Protein AF-A0A1F6CTP1-F1 (afdb_monomer)

Secondary structure (DSSP, 8-state):
--SSSSGGG-----EEEEE-----HHHHHHHHHHHTT-GGGGGTS-EEEEETTEEEEEEEESSSHHHHHHHHHHHHHHHSTTTEEEEEEEEEEEEPPTTTTTT---EEEEEEEEEEEEHHHHHHHHHHHHHTSSS--SS--HHHHHHHHHHHHHHT-S-S-SHHHHHHHHHTSTT-HHHHHHHHHHHH---TTSPPP-EEEEEEEEEE-TT-TTS-EEEEEEEEEETTT-PEEEEEEEEE-SSSS-EEEEEEEE-----

Nearest PDB structures (foldseek):
  4ec6-assembly2_E  TM=4.275E-01  e=3.881E+00  Enterococcus faecalis
  6xj6-assembly1_A  TM=3.024E-01  e=1.364E+00  Campylobacter jejuni subsp. jejuni 81-176
  3e99-assembly1_A  TM=2.693E-01  e=1.364E+00  Burkholderia mallei ATCC 23344
  5jpu-assembly1_B  TM=3.840E-01  e=6.177E+00  Rhodococcus erythropolis

Foldseek 3Di:
DPPVPPVVPPPDQQFFKFKDDFDDPVLVVVLVCVVVVVLVVLVVAWDFDDFPNHRAETEDELDPVVSVQVSVVSNCCVVDPPQKMKMFFFTWDAFDDCPPHVHDTHTYGHTHDIDIDGNVVLLVVLVVVQCVDVVHFAQQDSVLLSVLLVVLVVCQSDGRRDLSNVVSVLCSDSPCSVSSSVQSCQCFTAPPPHHTFHKHFPDWDKDADPPQVVFGKIKIKTWIAGPPPRDIWIWIWIWTSRDSDIDTPGHIGTDDDDD

Mean predicted aligned error: 8.25 Å

Structure (mmCIF, N/CA/C/O backbone):
data_AF-A0A1F6CTP1-F1
#
_entry.id   AF-A0A1F6CTP1-F1
#
loop_
_atom_site.group_PDB
_atom_site.id
_atom_site.type_symbol
_atom_site.label_atom_id
_atom_site.label_alt_id
_atom_site.label_comp_id
_atom_site.label_asym_id
_atom_site.label_entity_id
_atom_site.label_seq_id
_atom_site.pdbx_PDB_ins_code
_atom_site.Cartn_x
_atom_site.Cartn_y
_atom_site.Cartn_z
_atom_site.occupancy
_atom_site.B_iso_or_equiv
_atom_site.auth_seq_id
_atom_site.auth_comp_id
_atom_site.auth_asym_id
_atom_site.auth_atom_id
_atom_site.pdbx_PDB_model_num
ATOM 1 N N . MET A 1 1 ? -37.419 -29.787 6.868 1.00 42.03 1 MET A N 1
ATOM 2 C CA . MET A 1 1 ? -36.901 -29.100 5.668 1.00 42.03 1 MET A CA 1
ATOM 3 C C . MET A 1 1 ? -37.141 -27.611 5.845 1.00 42.03 1 MET A C 1
ATOM 5 O O . MET A 1 1 ? -38.099 -27.107 5.297 1.00 42.03 1 MET A O 1
ATOM 9 N N . GLU A 1 2 ? -36.349 -26.932 6.675 1.00 36.97 2 GLU A N 1
ATOM 10 C CA . GLU A 1 2 ? -36.419 -25.459 6.805 1.00 36.97 2 GLU A CA 1
ATOM 11 C C . GLU A 1 2 ? -35.222 -24.910 7.605 1.00 36.97 2 GLU A C 1
ATOM 13 O O . GLU A 1 2 ? -35.339 -24.004 8.412 1.00 36.97 2 GLU A O 1
ATOM 18 N N . VAL A 1 3 ? -34.042 -25.517 7.429 1.00 28.62 3 VAL A N 1
ATOM 19 C CA . VAL A 1 3 ? -32.784 -25.049 8.058 1.00 28.62 3 VAL A CA 1
ATOM 20 C C . VAL A 1 3 ? -31.629 -25.005 7.041 1.00 28.62 3 VAL A C 1
ATOM 22 O O . VAL A 1 3 ? -30.565 -24.462 7.306 1.00 28.62 3 VAL A O 1
ATOM 25 N N . ALA A 1 4 ? -31.844 -25.510 5.820 1.00 27.02 4 ALA A N 1
ATOM 26 C CA . ALA A 1 4 ? -30.821 -25.569 4.773 1.00 27.02 4 ALA A CA 1
ATOM 27 C C . ALA A 1 4 ? -30.846 -24.375 3.795 1.00 27.02 4 ALA A C 1
ATOM 29 O O . ALA A 1 4 ? -29.974 -24.287 2.939 1.00 27.02 4 ALA A O 1
ATOM 30 N N . GLN A 1 5 ? -31.811 -23.451 3.912 1.00 29.30 5 GLN A N 1
ATOM 31 C CA . GLN A 1 5 ? -31.948 -22.298 3.003 1.00 29.30 5 GLN A CA 1
ATOM 32 C C . GLN A 1 5 ? -31.532 -20.947 3.606 1.00 29.30 5 GLN A C 1
ATOM 34 O O . GLN A 1 5 ? -31.501 -19.952 2.888 1.00 29.30 5 GLN A O 1
ATOM 39 N N . GLU A 1 6 ? -31.124 -20.900 4.877 1.00 27.89 6 GLU A N 1
ATOM 40 C CA . GLU A 1 6 ? -30.710 -19.645 5.530 1.00 27.89 6 GLU A CA 1
ATOM 41 C C . GLU A 1 6 ? -29.189 -19.524 5.741 1.00 27.89 6 GLU A C 1
ATOM 43 O O . GLU A 1 6 ? -28.686 -18.481 6.146 1.00 27.89 6 GLU A O 1
ATOM 48 N N . ILE A 1 7 ? -28.423 -20.551 5.352 1.00 27.41 7 ILE A N 1
ATOM 49 C CA . ILE A 1 7 ? -26.945 -20.542 5.372 1.00 27.41 7 ILE A CA 1
ATOM 50 C C . ILE A 1 7 ? -26.358 -20.021 4.040 1.00 27.41 7 ILE A C 1
ATOM 52 O O . ILE A 1 7 ? -25.171 -19.732 3.940 1.00 27.41 7 ILE A O 1
ATOM 56 N N . GLN A 1 8 ? -27.200 -19.771 3.031 1.00 27.20 8 GLN A N 1
ATOM 57 C CA . GLN A 1 8 ? -26.798 -19.269 1.708 1.00 27.20 8 GLN A CA 1
ATOM 58 C C . GLN A 1 8 ? -26.789 -17.728 1.582 1.00 27.20 8 GLN A C 1
ATOM 60 O O . GLN A 1 8 ? -26.708 -17.198 0.476 1.00 27.20 8 GLN A O 1
ATOM 65 N N . ARG A 1 9 ? -26.879 -16.984 2.699 1.00 28.16 9 ARG A N 1
ATOM 66 C CA . ARG A 1 9 ? -26.933 -15.502 2.722 1.00 28.16 9 ARG A CA 1
ATOM 67 C C . ARG A 1 9 ? -25.750 -14.796 3.397 1.00 28.16 9 ARG A C 1
ATOM 69 O O . ARG A 1 9 ? -25.804 -13.584 3.587 1.00 28.16 9 ARG A O 1
ATOM 76 N N . LEU A 1 10 ? -24.666 -15.502 3.711 1.00 27.17 10 LEU A N 1
ATOM 77 C CA . LEU A 1 10 ? -23.449 -14.900 4.279 1.00 27.17 10 LEU A CA 1
ATOM 78 C C . LEU A 1 10 ? -22.203 -15.183 3.433 1.00 27.17 10 LEU A C 1
ATOM 80 O O . LEU A 1 10 ? -21.105 -15.330 3.962 1.00 27.17 10 LEU A O 1
ATOM 84 N N . ASP A 1 11 ? -22.361 -15.214 2.110 1.00 28.08 11 ASP A N 1
ATOM 85 C CA . ASP A 1 11 ? -21.208 -15.168 1.222 1.00 28.08 11 ASP A CA 1
ATOM 86 C C . ASP A 1 11 ? -20.684 -13.733 1.105 1.00 28.08 11 ASP A C 1
ATOM 88 O O . ASP A 1 11 ? -21.341 -12.829 0.585 1.00 28.08 11 ASP A O 1
ATOM 92 N N . ASN A 1 12 ? -19.429 -13.603 1.540 1.00 38.38 12 ASN A N 1
ATOM 93 C CA . ASN A 1 12 ? -18.460 -12.553 1.237 1.00 38.38 12 ASN A CA 1
ATOM 94 C C . ASN A 1 12 ? -18.326 -11.395 2.252 1.00 38.38 12 ASN A C 1
ATOM 96 O O . ASN A 1 12 ? -18.751 -10.264 1.989 1.00 38.38 12 ASN A O 1
ATOM 100 N N . PRO A 1 13 ? -17.606 -11.602 3.375 1.00 29.84 13 PRO A N 1
ATOM 101 C CA . PRO A 1 13 ? -16.998 -10.490 4.076 1.00 29.84 13 PRO A CA 1
ATOM 102 C C . PRO A 1 13 ? -15.777 -10.046 3.264 1.00 29.84 13 PRO A C 1
ATOM 104 O O . PRO A 1 13 ? -14.737 -10.703 3.212 1.00 29.84 13 PRO A O 1
ATOM 107 N N . LEU A 1 14 ? -15.927 -8.903 2.601 1.00 28.11 14 LEU A N 1
ATOM 108 C CA . LEU A 1 14 ? -14.834 -8.119 2.040 1.00 28.11 14 LEU A CA 1
ATOM 109 C C . LEU A 1 14 ? -13.758 -7.908 3.125 1.00 28.11 14 LEU A C 1
ATOM 111 O O . LEU A 1 14 ? -13.873 -7.034 3.986 1.00 28.11 14 LEU A O 1
ATOM 115 N N . ALA A 1 15 ? -12.730 -8.757 3.094 1.00 28.28 15 ALA A N 1
ATOM 116 C CA . ALA A 1 15 ? -11.419 -8.508 3.672 1.00 28.28 15 ALA A CA 1
ATOM 117 C C . ALA A 1 15 ? -10.953 -7.142 3.178 1.00 28.28 15 ALA A C 1
ATOM 119 O O . ALA A 1 15 ? -11.035 -6.931 1.978 1.00 28.28 15 ALA A O 1
ATOM 120 N N . ASN A 1 16 ? -10.521 -6.233 4.058 1.00 31.83 16 ASN A N 1
ATOM 121 C CA . ASN A 1 16 ? -10.144 -4.867 3.686 1.00 31.83 16 ASN A CA 1
ATOM 122 C C . ASN A 1 16 ? -8.860 -4.448 4.422 1.00 31.83 16 ASN A C 1
ATOM 124 O O . ASN A 1 16 ? -8.732 -4.639 5.631 1.00 31.83 16 ASN A O 1
ATOM 128 N N . THR A 1 17 ? -7.923 -3.860 3.676 1.00 30.55 17 THR A N 1
ATOM 129 C CA . THR A 1 17 ? -6.630 -3.342 4.159 1.00 30.55 17 THR A CA 1
ATOM 130 C C . THR A 1 17 ? -6.558 -1.861 3.820 1.00 30.55 17 THR A C 1
ATOM 132 O O . THR A 1 17 ? -6.674 -1.523 2.644 1.00 30.55 17 THR A O 1
ATOM 135 N N . VAL A 1 18 ? -6.377 -0.974 4.797 1.00 31.38 18 VAL A N 1
ATOM 136 C CA . VAL A 1 18 ? -6.558 0.481 4.633 1.00 31.38 18 VAL A CA 1
ATOM 137 C C . VAL A 1 18 ? -5.342 1.259 5.138 1.00 31.38 18 VAL A C 1
ATOM 139 O O . VAL A 1 18 ? -4.823 0.920 6.193 1.00 31.38 18 VAL A O 1
ATOM 142 N N . VAL A 1 19 ? -4.898 2.297 4.414 1.00 34.91 19 VAL A N 1
ATOM 143 C CA . VAL A 1 19 ? -3.606 2.978 4.637 1.00 34.91 19 VAL A CA 1
ATOM 144 C C . VAL A 1 19 ? -3.728 4.520 4.703 1.00 34.91 19 VAL A C 1
ATOM 146 O O . VAL A 1 19 ? -4.440 5.103 3.886 1.00 34.91 19 VAL A O 1
ATOM 149 N N . LEU A 1 20 ? -2.952 5.131 5.624 1.00 30.91 20 LEU A N 1
ATOM 150 C CA . LEU A 1 20 ? -2.423 6.520 5.753 1.00 30.91 20 LEU A CA 1
ATOM 151 C C . LEU A 1 20 ? -3.175 7.707 6.407 1.00 30.91 20 LEU A C 1
ATOM 153 O O . LEU A 1 20 ? -4.046 8.320 5.789 1.00 30.91 20 LEU A O 1
ATOM 157 N N . ARG A 1 21 ? -2.614 8.210 7.534 1.00 39.28 21 ARG A N 1
ATOM 158 C CA . ARG A 1 21 ? -2.992 9.452 8.257 1.00 39.28 21 ARG A CA 1
ATOM 159 C C . ARG A 1 21 ? -1.979 10.616 8.202 1.00 39.28 21 ARG A C 1
ATOM 161 O O . ARG A 1 21 ? -0.799 10.434 7.935 1.00 39.28 21 ARG A O 1
ATOM 168 N N . LYS A 1 22 ? -2.486 11.809 8.569 1.00 31.17 22 LYS A N 1
ATOM 169 C CA . LYS A 1 22 ? -1.782 13.050 8.968 1.00 31.17 22 LYS A CA 1
ATOM 170 C C . LYS A 1 22 ? -2.065 13.340 10.458 1.00 31.17 22 LYS A C 1
ATOM 172 O O . LYS A 1 22 ? -3.176 13.074 10.916 1.00 31.17 22 LYS A O 1
ATOM 177 N N . ALA A 1 23 ? -1.093 13.884 11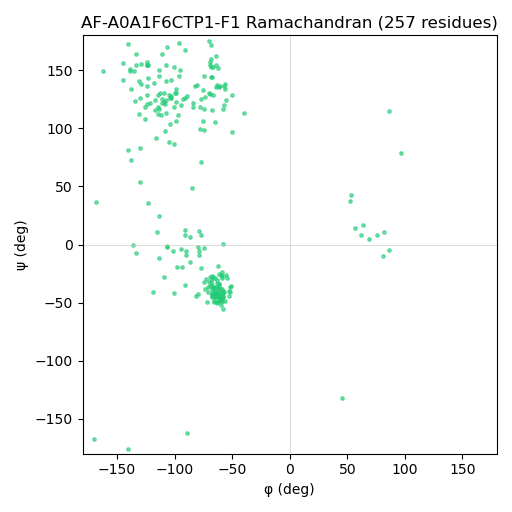.197 1.00 34.19 23 ALA A N 1
ATOM 178 C CA . ALA A 1 23 ? -1.195 14.133 12.639 1.00 34.19 23 ALA A CA 1
ATOM 179 C C . ALA A 1 23 ? -2.083 15.353 13.004 1.00 34.19 23 ALA A C 1
ATOM 181 O O . ALA A 1 23 ? -1.926 16.431 12.432 1.00 34.19 23 ALA A O 1
ATOM 182 N N . GLU A 1 24 ? -2.993 15.193 13.977 1.00 46.75 24 GLU A N 1
ATOM 183 C CA . GLU A 1 24 ? -3.820 16.254 14.581 1.00 46.75 24 GLU A CA 1
ATOM 184 C C . GLU A 1 24 ? -3.277 16.723 15.951 1.00 46.75 24 GLU A C 1
ATOM 186 O O . GLU A 1 24 ? -2.733 15.907 16.693 1.00 46.75 24 GLU A O 1
ATOM 191 N N . PRO A 1 25 ? -3.519 17.981 16.383 1.00 43.81 25 PRO A N 1
ATOM 192 C CA . PRO A 1 25 ? -3.109 18.499 17.702 1.00 43.81 25 PRO A CA 1
ATOM 193 C C . PRO A 1 25 ? -3.615 17.685 18.906 1.00 43.81 25 PRO A C 1
ATOM 195 O O . PRO A 1 25 ? -2.985 17.661 19.962 1.00 43.81 25 PRO A O 1
ATOM 198 N N . ARG A 1 26 ? -4.745 16.981 18.753 1.00 60.09 26 ARG A N 1
ATOM 199 C CA . ARG A 1 26 ? -5.281 16.065 19.771 1.00 60.09 26 ARG A CA 1
ATOM 200 C C . ARG A 1 26 ? -4.395 14.833 19.981 1.00 60.09 26 ARG A C 1
ATOM 202 O O . ARG A 1 26 ? -4.385 14.302 21.087 1.00 60.09 26 ARG A O 1
ATOM 209 N N . LEU A 1 27 ? -3.630 14.411 18.969 1.00 67.12 27 LEU A N 1
ATOM 210 C CA . LEU A 1 27 ? -2.705 13.282 19.089 1.00 67.12 27 LEU A CA 1
ATOM 211 C C . LEU A 1 27 ? -1.573 13.589 20.061 1.00 67.12 27 LEU A C 1
ATOM 213 O O . LEU A 1 27 ? -1.229 12.710 20.833 1.00 67.12 27 LEU A O 1
ATOM 217 N N . LEU A 1 28 ? -1.051 14.821 20.099 1.00 68.88 28 LEU A N 1
ATOM 218 C CA . LEU A 1 28 ? 0.037 15.183 21.016 1.00 68.88 28 LEU A CA 1
ATOM 219 C C . LEU A 1 28 ? -0.392 15.060 22.487 1.00 68.88 28 LEU A C 1
ATOM 221 O O . LEU A 1 28 ? 0.328 14.491 23.301 1.00 68.88 28 LEU A O 1
ATOM 225 N N . ALA A 1 29 ? -1.599 15.529 22.821 1.00 73.69 29 ALA A N 1
ATOM 226 C CA . ALA A 1 29 ? -2.145 15.387 24.171 1.00 73.69 29 ALA A CA 1
ATOM 227 C C . ALA A 1 29 ? -2.320 13.911 24.565 1.00 73.69 29 ALA A C 1
ATOM 229 O O . ALA A 1 29 ? -2.019 13.534 25.694 1.00 73.69 29 ALA A O 1
ATOM 230 N N . VAL A 1 30 ? -2.775 13.074 23.630 1.00 77.69 30 VAL A N 1
ATOM 231 C CA . VAL A 1 30 ? -2.898 11.626 23.840 1.00 77.69 30 VAL A CA 1
ATOM 232 C C . VAL A 1 30 ? -1.519 10.970 23.982 1.00 77.69 30 VAL A C 1
ATOM 234 O O . VAL A 1 30 ? -1.318 10.199 24.913 1.00 77.69 30 VAL A O 1
ATOM 237 N N . SER A 1 31 ? -0.553 11.332 23.134 1.00 78.38 31 SER A N 1
ATOM 238 C CA . SER A 1 31 ? 0.834 10.842 23.156 1.00 78.38 31 SER A CA 1
ATOM 239 C C . SER A 1 31 ? 1.522 11.120 24.488 1.00 78.38 31 SER A C 1
ATOM 241 O O . SER A 1 31 ? 2.155 10.233 25.053 1.00 78.38 31 SER A O 1
ATOM 243 N N . ASN A 1 32 ? 1.351 12.330 25.026 1.00 80.44 32 ASN A N 1
ATOM 244 C CA . ASN A 1 32 ? 1.924 12.702 26.317 1.00 80.44 32 ASN A CA 1
ATOM 245 C C . ASN A 1 32 ? 1.318 11.861 27.448 1.00 80.44 32 ASN A C 1
ATOM 247 O O . ASN A 1 32 ? 2.042 11.305 28.263 1.00 80.44 32 ASN A O 1
ATOM 251 N N . ARG A 1 33 ? -0.009 11.674 27.455 1.00 80.81 33 ARG A N 1
ATOM 252 C CA . ARG A 1 33 ? -0.671 10.825 28.459 1.00 80.81 33 ARG A CA 1
ATOM 253 C C . ARG A 1 33 ? -0.240 9.362 28.367 1.00 80.81 33 ARG A C 1
ATOM 255 O O . ARG A 1 33 ? -0.117 8.702 29.397 1.00 80.81 33 ARG A O 1
ATOM 262 N N . LEU A 1 34 ? -0.015 8.863 27.153 1.00 81.31 34 LEU A N 1
ATOM 263 C CA . LEU A 1 34 ? 0.549 7.535 26.923 1.00 81.31 34 LEU A CA 1
ATOM 264 C C . LEU A 1 34 ? 1.966 7.416 27.496 1.00 81.31 34 LEU A C 1
ATOM 266 O O . LEU A 1 34 ? 2.246 6.442 28.187 1.00 81.31 34 LEU A O 1
ATOM 270 N N . ALA A 1 35 ? 2.822 8.416 27.268 1.00 79.19 35 ALA A N 1
ATOM 271 C CA . ALA A 1 35 ? 4.169 8.464 27.839 1.00 79.19 35 ALA A CA 1
ATOM 272 C C . ALA A 1 35 ? 4.145 8.501 29.381 1.00 79.19 35 ALA A C 1
ATOM 274 O O . ALA A 1 35 ? 4.971 7.860 30.024 1.00 79.19 35 ALA A O 1
ATOM 275 N N . ASP A 1 36 ? 3.135 9.147 29.970 1.00 84.31 36 ASP A N 1
ATOM 276 C CA . ASP A 1 36 ? 2.886 9.166 31.417 1.00 84.31 36 ASP A CA 1
ATOM 277 C C . ASP A 1 36 ? 2.242 7.861 31.952 1.00 84.31 36 ASP A C 1
ATOM 279 O O . ASP A 1 36 ? 1.762 7.823 33.085 1.00 84.31 36 ASP A O 1
ATOM 283 N N . GLY A 1 37 ? 2.129 6.802 31.141 1.00 82.06 37 GLY A N 1
ATOM 284 C CA . GLY A 1 37 ? 1.599 5.494 31.551 1.00 82.06 37 GLY A CA 1
ATOM 285 C C . GLY A 1 37 ? 0.068 5.362 31.565 1.00 82.06 37 GLY A C 1
ATOM 286 O O . GLY A 1 37 ? -0.462 4.363 32.056 1.00 82.06 37 GLY A O 1
ATOM 287 N N . HIS A 1 38 ? -0.686 6.317 31.008 1.00 84.31 38 HIS A N 1
ATOM 288 C CA . HIS A 1 38 ? -2.158 6.308 31.023 1.00 84.31 38 HIS A CA 1
ATOM 289 C C . HIS A 1 38 ? -2.769 5.485 29.868 1.00 84.31 38 HIS A C 1
ATOM 291 O O . HIS A 1 38 ? -3.693 5.935 29.184 1.00 84.31 38 HIS A O 1
ATOM 297 N N . PHE A 1 39 ? -2.295 4.253 29.652 1.00 79.69 39 PHE A N 1
ATOM 298 C CA . PHE A 1 39 ? -2.739 3.378 28.550 1.00 79.69 39 PHE A CA 1
ATOM 299 C C . PHE A 1 39 ? -4.242 3.060 28.564 1.00 79.69 39 PHE A C 1
ATOM 301 O O . PHE A 1 39 ? -4.829 2.777 27.520 1.00 79.69 39 PHE A O 1
ATOM 308 N N . TYR A 1 40 ? -4.905 3.153 29.721 1.00 80.25 40 TYR A N 1
ATOM 309 C CA . TYR A 1 40 ? -6.351 2.940 29.828 1.00 80.25 40 TYR A CA 1
ATOM 310 C C . TYR A 1 40 ? -7.167 3.902 28.947 1.00 80.25 40 TYR A C 1
ATOM 312 O O . TYR A 1 40 ? -8.261 3.544 28.506 1.00 80.25 40 TYR A O 1
ATOM 320 N N . LEU A 1 41 ? -6.631 5.094 28.646 1.00 79.88 41 LEU A N 1
ATOM 321 C CA . LEU A 1 41 ? -7.268 6.069 27.758 1.00 79.88 41 LEU A CA 1
ATOM 322 C C . LEU A 1 41 ? -7.460 5.510 26.348 1.00 79.88 41 LEU A C 1
ATOM 324 O O . LEU A 1 41 ? -8.413 5.895 25.672 1.00 79.88 41 LEU A O 1
ATOM 328 N N . MET A 1 42 ? -6.639 4.536 25.934 1.00 81.06 42 MET A N 1
ATOM 329 C CA . MET A 1 42 ? -6.779 3.897 24.627 1.00 81.06 42 MET A CA 1
ATOM 330 C C . MET A 1 42 ? -8.141 3.239 24.430 1.00 81.06 42 MET A C 1
ATOM 332 O O . MET A 1 42 ? -8.660 3.204 23.318 1.00 81.06 42 MET A O 1
ATOM 336 N N . ARG A 1 43 ? -8.760 2.791 25.524 1.00 83.00 43 ARG A N 1
ATOM 337 C CA . ARG A 1 43 ? -10.077 2.146 25.530 1.00 83.00 43 ARG A CA 1
ATOM 338 C C . ARG A 1 43 ? -11.240 3.135 25.609 1.00 83.00 43 ARG A C 1
ATOM 340 O O . ARG A 1 43 ? -12.378 2.744 25.384 1.00 83.00 43 ARG A O 1
ATOM 347 N N . GLN A 1 44 ? -10.970 4.391 25.964 1.00 81.88 44 GLN A N 1
ATOM 348 C CA . GLN A 1 44 ? -11.986 5.424 26.205 1.00 81.88 44 GLN A CA 1
ATOM 349 C C . GLN A 1 44 ? -12.147 6.396 25.026 1.00 81.88 44 GLN A C 1
ATOM 351 O O . GLN A 1 44 ? -13.026 7.259 25.044 1.00 81.88 44 GLN A O 1
ATOM 356 N N . LEU A 1 45 ? -11.292 6.275 24.009 1.00 83.94 45 LEU A N 1
ATOM 357 C CA . LEU A 1 45 ? -11.278 7.129 22.828 1.00 83.94 45 LEU A CA 1
ATOM 358 C C . LEU A 1 45 ? -11.801 6.388 21.596 1.00 83.94 45 LEU A C 1
ATOM 360 O O . LEU A 1 45 ? -11.699 5.169 21.482 1.00 83.94 45 LEU A O 1
ATOM 364 N N . CYS A 1 46 ? -12.320 7.165 20.646 1.00 85.69 46 CYS A N 1
ATOM 365 C CA . CYS A 1 46 ? -12.652 6.676 19.316 1.00 85.69 46 CYS A CA 1
ATOM 366 C C . CYS A 1 46 ? -11.487 6.885 18.358 1.00 85.69 46 CYS A C 1
ATOM 368 O O . CYS A 1 46 ? -11.027 8.008 18.148 1.00 85.69 46 CYS A O 1
ATOM 370 N N . TRP A 1 47 ? -11.061 5.799 17.727 1.00 89.56 47 TRP A N 1
ATOM 371 C CA . TRP A 1 47 ? -9.939 5.793 16.803 1.00 89.56 47 TRP A CA 1
ATOM 372 C C . TRP A 1 47 ? -10.450 5.862 15.372 1.00 89.56 47 TRP A C 1
ATOM 374 O O . TRP A 1 47 ? -10.985 4.891 14.861 1.00 89.56 47 TRP A O 1
ATOM 384 N N . VAL A 1 48 ? -10.314 7.011 14.713 1.00 89.12 48 VAL A N 1
ATOM 385 C CA . VAL A 1 48 ? -10.916 7.230 13.381 1.00 89.12 48 VAL A CA 1
ATOM 386 C C . VAL A 1 48 ? -9.873 7.259 12.275 1.00 89.12 48 VAL A C 1
ATOM 388 O O . VAL A 1 48 ? -9.262 8.297 12.063 1.00 89.12 48 VAL A O 1
ATOM 391 N N . LEU A 1 49 ? -9.642 6.158 11.562 1.00 88.00 49 LEU A N 1
ATOM 392 C CA . LEU A 1 49 ? -8.706 6.137 10.437 1.00 88.00 49 LEU A CA 1
ATOM 393 C C . LEU A 1 49 ? -9.096 7.178 9.383 1.00 88.00 49 LEU A C 1
ATOM 395 O O . LEU A 1 49 ? -10.180 7.116 8.795 1.00 88.00 49 LEU A O 1
ATOM 399 N N . THR A 1 50 ? -8.180 8.111 9.138 1.00 83.06 50 THR A N 1
ATOM 400 C CA . THR A 1 50 ? -8.281 9.067 8.041 1.00 83.06 50 THR A CA 1
ATOM 401 C C . THR A 1 50 ? -7.487 8.555 6.849 1.00 83.06 50 THR A C 1
ATOM 403 O O . THR A 1 50 ? -6.460 7.914 7.033 1.00 83.06 50 THR A O 1
ATOM 406 N N . ILE A 1 51 ? -7.973 8.819 5.639 1.00 83.31 51 ILE A N 1
ATOM 407 C CA . ILE A 1 51 ? -7.279 8.550 4.376 1.00 83.31 51 ILE A CA 1
ATOM 408 C C . ILE A 1 51 ? -7.350 9.840 3.579 1.00 83.31 51 ILE A C 1
ATOM 410 O O . ILE A 1 51 ? -8.434 10.389 3.402 1.00 83.31 51 ILE A O 1
ATOM 414 N N . ASN A 1 52 ? -6.213 10.360 3.116 1.00 79.00 52 ASN A N 1
ATOM 415 C CA . ASN A 1 52 ? -6.167 11.657 2.420 1.00 79.00 52 ASN A CA 1
ATOM 416 C C . ASN A 1 52 ? -6.844 12.793 3.210 1.00 79.00 52 ASN A C 1
ATOM 418 O O . ASN A 1 52 ? -7.499 13.648 2.625 1.00 79.00 52 ASN A O 1
ATOM 422 N N . ALA A 1 53 ? -6.683 12.784 4.538 1.00 80.00 53 ALA A N 1
ATOM 423 C CA . ALA A 1 53 ? -7.328 13.714 5.470 1.00 80.00 53 ALA A CA 1
ATOM 424 C C . ALA A 1 53 ? -8.870 13.628 5.537 1.00 80.00 53 ALA A C 1
ATOM 426 O O . ALA A 1 53 ? -9.503 14.521 6.089 1.00 80.00 53 ALA A O 1
ATOM 427 N N . VAL A 1 54 ? -9.470 12.542 5.042 1.00 83.94 54 VAL A N 1
ATOM 428 C CA . VAL A 1 54 ? -10.907 12.261 5.167 1.00 83.94 54 VAL A CA 1
ATOM 429 C C . VAL A 1 54 ? -11.122 11.133 6.168 1.00 83.94 54 VAL A C 1
ATOM 431 O O . VAL A 1 54 ? -10.565 10.045 6.015 1.00 83.94 54 VAL A O 1
ATOM 434 N N . GLU A 1 55 ? -11.936 11.372 7.194 1.00 87.62 55 GLU A N 1
ATOM 435 C CA . GLU A 1 55 ? -12.378 10.337 8.132 1.00 87.62 55 GLU A CA 1
ATOM 436 C C . GLU A 1 55 ? -13.099 9.216 7.373 1.00 87.62 55 GLU A C 1
ATOM 438 O O . GLU A 1 55 ? -14.120 9.448 6.730 1.00 87.62 55 GLU A O 1
ATOM 443 N N . THR A 1 56 ? -12.545 8.001 7.397 1.00 89.50 56 THR A N 1
ATOM 444 C CA . THR A 1 56 ? -13.031 6.902 6.544 1.00 89.50 56 THR A CA 1
ATOM 445 C C . THR A 1 56 ? -13.537 5.711 7.352 1.00 89.50 56 THR A C 1
ATOM 447 O O . THR A 1 56 ? -14.570 5.140 7.005 1.00 89.50 56 THR A O 1
ATOM 450 N N . TYR A 1 57 ? -12.846 5.336 8.432 1.00 92.81 57 TYR A N 1
ATOM 451 C CA . TYR A 1 57 ? -13.214 4.171 9.244 1.00 92.81 57 TYR A CA 1
ATOM 452 C C . TYR A 1 57 ? -13.072 4.442 10.735 1.00 92.81 57 TYR A C 1
ATOM 454 O O . TYR A 1 57 ? -12.168 5.157 11.155 1.00 92.81 57 TYR A O 1
ATOM 462 N N . ILE A 1 58 ? -13.910 3.798 11.543 1.00 92.25 58 ILE A N 1
ATOM 463 C CA . ILE A 1 58 ? -13.676 3.664 12.984 1.00 92.25 58 ILE A CA 1
ATOM 464 C C . ILE A 1 58 ? -12.896 2.371 13.214 1.00 92.25 58 ILE A C 1
ATOM 466 O O . ILE A 1 58 ? -13.303 1.310 12.753 1.00 92.25 58 ILE A O 1
ATOM 470 N N . LEU A 1 59 ? -11.766 2.453 13.905 1.00 93.00 59 LEU A N 1
ATOM 471 C CA . LEU A 1 59 ? -10.918 1.320 14.238 1.00 93.00 59 LEU A CA 1
ATOM 472 C C . LEU A 1 59 ? -11.351 0.723 15.567 1.00 93.00 59 LEU A C 1
ATOM 474 O O . LEU A 1 59 ? -11.430 1.415 16.582 1.00 93.00 59 LEU A O 1
ATOM 478 N N . GLN A 1 60 ? -11.580 -0.582 15.546 1.00 91.88 60 GLN A N 1
ATOM 479 C CA . GLN A 1 60 ? -11.855 -1.366 16.731 1.00 91.88 60 GLN A CA 1
ATOM 480 C C . GLN A 1 60 ? -10.868 -2.534 16.780 1.00 91.88 60 GLN A C 1
ATOM 482 O O . GLN A 1 60 ? -10.854 -3.344 15.853 1.00 91.88 60 GLN A O 1
ATOM 487 N N . PRO A 1 61 ? -10.022 -2.635 17.815 1.00 92.19 61 PRO A N 1
ATOM 488 C CA . PRO A 1 61 ? -9.127 -3.775 17.938 1.00 92.19 61 PRO A CA 1
ATOM 489 C C . PRO A 1 61 ? -9.934 -5.045 18.219 1.00 92.19 61 PRO A C 1
ATOM 491 O O . PRO A 1 61 ? -10.953 -4.998 18.915 1.00 92.19 61 PRO A O 1
ATOM 494 N N . ARG A 1 62 ? -9.495 -6.184 17.671 1.00 90.44 62 ARG A N 1
ATOM 495 C CA . ARG A 1 62 ? -10.134 -7.485 17.935 1.00 90.44 62 ARG A CA 1
ATOM 496 C C . ARG A 1 62 ? -9.844 -8.010 19.345 1.00 90.44 62 ARG A C 1
ATOM 498 O O . ARG A 1 62 ? -10.675 -8.717 19.909 1.00 90.44 62 ARG A O 1
ATOM 505 N N . ASP A 1 63 ? -8.696 -7.654 19.905 1.00 90.06 63 ASP A N 1
ATOM 506 C CA . ASP A 1 63 ? -8.233 -8.067 21.228 1.00 90.06 63 ASP A CA 1
ATOM 507 C C . ASP A 1 63 ? -7.536 -6.907 21.965 1.00 90.06 63 ASP A C 1
ATOM 509 O O . ASP A 1 63 ? -7.511 -5.766 21.500 1.00 90.06 63 ASP A O 1
ATOM 513 N N . SER A 1 64 ? -6.997 -7.171 23.157 1.00 87.00 64 SER A N 1
ATOM 514 C CA . SER A 1 64 ? -6.322 -6.145 23.953 1.00 87.00 64 SER A CA 1
ATOM 515 C C . SER A 1 64 ? -5.016 -5.642 23.337 1.00 87.00 64 SER A C 1
ATOM 517 O O . SER A 1 64 ? -4.689 -4.476 23.556 1.00 87.00 64 SER A O 1
ATOM 519 N N . ALA A 1 65 ? -4.298 -6.477 22.578 1.00 89.44 65 ALA A N 1
ATOM 520 C CA . ALA A 1 65 ? -3.012 -6.118 21.980 1.00 89.44 65 ALA A CA 1
ATOM 521 C C . ALA A 1 65 ? -3.183 -5.067 20.874 1.00 89.44 65 ALA A C 1
ATOM 523 O O . ALA A 1 65 ? -2.323 -4.212 20.677 1.00 89.44 65 ALA A O 1
ATOM 524 N N . GLY A 1 66 ? -4.339 -5.038 20.206 1.00 90.00 66 GLY A N 1
ATOM 525 C CA . GLY A 1 66 ? -4.617 -4.010 19.205 1.00 90.00 66 GLY A CA 1
ATOM 526 C C . GLY A 1 66 ? -4.587 -2.572 19.753 1.00 90.00 66 GLY A C 1
ATOM 527 O O . GLY A 1 66 ? -4.275 -1.646 19.008 1.00 90.00 66 GLY A O 1
ATOM 528 N N . PHE A 1 67 ? -4.850 -2.346 21.047 1.00 88.12 67 PHE A N 1
ATOM 529 C CA . PHE A 1 67 ? -4.703 -1.004 21.631 1.00 88.12 67 PHE A CA 1
ATOM 530 C C . PHE A 1 67 ? -3.241 -0.557 21.737 1.00 88.12 67 PHE A C 1
ATOM 532 O O . PHE A 1 67 ? -2.978 0.635 21.584 1.00 88.12 67 PHE A O 1
ATOM 539 N N . GLU A 1 68 ? -2.309 -1.485 21.958 1.00 90.06 68 GLU A N 1
ATOM 540 C CA . GLU A 1 68 ? -0.869 -1.201 21.947 1.00 90.06 68 GLU A CA 1
ATOM 541 C C . GLU A 1 68 ? -0.425 -0.813 20.532 1.00 90.06 68 GLU A C 1
ATOM 543 O O . GLU A 1 68 ? 0.206 0.221 20.357 1.00 90.06 68 GLU A O 1
ATOM 548 N N . MET A 1 69 ? -0.906 -1.520 19.503 1.00 91.00 69 MET A N 1
ATOM 549 C CA . MET A 1 69 ? -0.630 -1.167 18.102 1.00 91.00 69 MET A CA 1
ATOM 550 C C . MET A 1 69 ? -1.109 0.248 17.732 1.00 91.00 69 MET A C 1
ATOM 552 O O . MET A 1 69 ? -0.447 0.963 16.981 1.00 91.00 69 MET A O 1
ATOM 556 N N . ILE A 1 70 ? -2.266 0.679 18.252 1.00 89.69 70 ILE A N 1
ATOM 557 C CA . ILE A 1 70 ? -2.731 2.061 18.058 1.00 89.69 70 ILE A CA 1
ATOM 558 C C . ILE A 1 70 ? -1.815 3.032 18.807 1.00 89.69 70 ILE A C 1
ATOM 560 O O . ILE A 1 70 ? -1.500 4.092 18.271 1.00 89.69 70 ILE A O 1
ATOM 564 N N . ALA A 1 71 ? -1.409 2.701 20.036 1.00 87.69 71 ALA A N 1
ATOM 565 C CA . ALA A 1 71 ? -0.526 3.551 20.828 1.00 87.69 71 ALA A CA 1
ATOM 566 C C . ALA A 1 71 ? 0.807 3.769 20.101 1.00 87.69 71 ALA A C 1
ATOM 568 O O . ALA A 1 71 ? 1.231 4.915 19.959 1.00 87.69 71 ALA A O 1
ATOM 569 N N . ASP A 1 72 ? 1.393 2.704 19.556 1.00 89.25 72 ASP A N 1
ATOM 570 C CA . ASP A 1 72 ? 2.623 2.760 18.768 1.00 89.25 72 ASP A CA 1
ATOM 571 C C . ASP A 1 72 ? 2.452 3.630 17.517 1.00 89.25 72 ASP A C 1
ATOM 573 O O . ASP A 1 72 ? 3.250 4.537 17.278 1.00 89.25 72 ASP A O 1
ATOM 577 N N . ALA A 1 73 ? 1.369 3.443 16.753 1.00 88.12 73 ALA A N 1
ATOM 578 C CA . ALA A 1 73 ? 1.084 4.265 15.574 1.00 88.12 73 ALA A CA 1
ATOM 579 C C . ALA A 1 73 ? 0.906 5.761 15.919 1.00 88.12 73 ALA A C 1
ATOM 581 O O . ALA A 1 73 ? 1.365 6.642 15.184 1.00 88.12 73 ALA A O 1
ATOM 582 N N . VAL A 1 74 ? 0.275 6.067 17.061 1.00 85.31 74 VAL A N 1
ATOM 583 C CA . VAL A 1 74 ? 0.118 7.440 17.573 1.00 85.31 74 VAL A CA 1
ATOM 584 C C . VAL A 1 74 ? 1.469 8.039 17.958 1.00 85.31 74 VAL A C 1
ATOM 586 O O . VAL A 1 74 ? 1.771 9.152 17.526 1.00 85.31 74 VAL A O 1
ATOM 589 N N . GLN A 1 75 ? 2.286 7.311 18.725 1.00 86.06 75 GLN A N 1
ATOM 590 C CA . GLN A 1 75 ? 3.616 7.768 19.137 1.00 86.06 75 GLN A CA 1
ATOM 591 C C . GLN A 1 75 ? 4.513 8.012 17.920 1.00 86.06 75 GLN A C 1
ATOM 593 O O . GLN A 1 75 ? 5.115 9.078 17.808 1.00 86.06 75 GLN A O 1
ATOM 598 N N . ASN A 1 76 ? 4.526 7.089 16.955 1.00 86.88 76 ASN A N 1
ATOM 599 C CA . ASN A 1 76 ? 5.271 7.225 15.701 1.00 86.88 76 ASN A CA 1
ATOM 600 C C . ASN A 1 76 ? 4.850 8.479 14.918 1.00 86.88 76 ASN A C 1
ATOM 602 O O . ASN A 1 76 ? 5.696 9.262 14.477 1.00 86.88 76 ASN A O 1
ATOM 606 N N . SER A 1 77 ? 3.539 8.714 14.803 1.00 81.12 77 SER A N 1
ATOM 607 C CA . SER A 1 77 ? 2.981 9.887 14.118 1.00 81.12 77 SER A CA 1
ATOM 608 C C . SER A 1 77 ? 3.361 11.216 14.778 1.00 81.12 77 S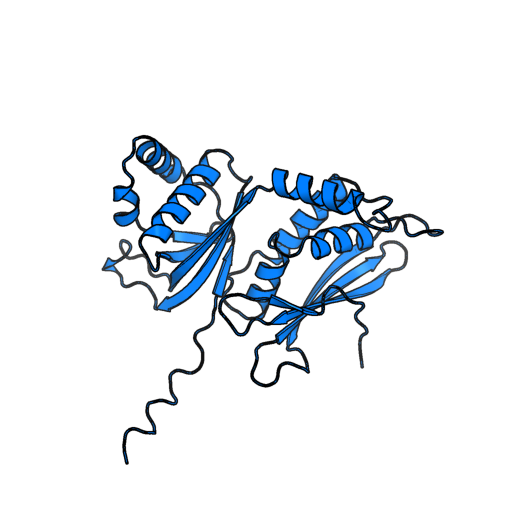ER A C 1
ATOM 610 O O . SER A 1 77 ? 3.493 12.226 14.084 1.00 81.12 77 SER A O 1
ATOM 612 N N . VAL A 1 78 ? 3.510 11.236 16.106 1.00 81.00 78 VAL A N 1
ATOM 613 C CA . VAL A 1 78 ? 3.910 12.430 16.865 1.00 81.00 78 VAL A CA 1
ATOM 614 C C . VAL A 1 78 ? 5.423 12.635 16.830 1.00 81.00 78 VAL A C 1
ATOM 616 O O . VAL A 1 78 ? 5.874 13.757 16.607 1.00 81.00 78 VAL A O 1
ATOM 619 N N . ALA A 1 79 ? 6.204 11.569 17.012 1.00 85.06 79 ALA A N 1
ATOM 620 C CA . ALA A 1 79 ? 7.662 11.624 17.054 1.00 85.06 79 ALA A CA 1
ATOM 621 C C . ALA A 1 79 ? 8.283 11.984 15.696 1.00 85.06 79 ALA A C 1
ATOM 623 O O . ALA A 1 79 ? 9.310 12.658 15.640 1.00 85.06 79 ALA A O 1
ATOM 624 N N . SER A 1 80 ? 7.685 11.545 14.585 1.00 82.12 80 SER A N 1
ATOM 625 C CA . SER A 1 80 ? 8.166 11.879 13.239 1.00 82.12 80 SER A CA 1
ATOM 626 C C . SER A 1 80 ? 6.994 12.157 12.293 1.00 82.12 80 SER A C 1
ATOM 628 O O . SER A 1 80 ? 6.584 11.289 11.513 1.00 82.12 80 SER A O 1
ATOM 630 N N . PRO A 1 81 ? 6.434 13.380 12.339 1.00 78.00 81 PRO A N 1
ATOM 631 C CA . PRO A 1 81 ? 5.290 13.749 11.518 1.00 78.00 81 PRO A CA 1
ATOM 632 C C . PRO A 1 81 ? 5.565 13.545 10.026 1.00 78.00 81 PRO A C 1
ATOM 634 O O . PRO A 1 81 ? 6.599 13.962 9.508 1.00 78.00 81 PRO A O 1
ATOM 637 N N . ASN A 1 82 ? 4.607 12.938 9.323 1.00 74.19 82 ASN A N 1
ATOM 638 C CA . ASN A 1 82 ? 4.668 12.623 7.886 1.00 74.19 82 ASN A CA 1
ATOM 639 C C . ASN A 1 82 ? 5.787 11.650 7.465 1.00 74.19 82 ASN A C 1
ATOM 641 O O . ASN A 1 82 ? 5.985 11.457 6.267 1.00 74.19 82 ASN A O 1
ATOM 645 N N . GLN A 1 83 ? 6.498 11.035 8.414 1.00 80.88 83 GLN A N 1
ATOM 646 C CA . GLN A 1 83 ? 7.509 10.016 8.119 1.00 80.88 83 GLN A CA 1
ATOM 647 C C . GLN A 1 83 ? 6.949 8.600 8.173 1.00 80.88 83 GLN A C 1
ATOM 649 O O . GLN A 1 83 ? 7.551 7.694 7.611 1.00 80.88 83 GLN A O 1
ATOM 654 N N . TYR A 1 84 ? 5.805 8.395 8.825 1.00 82.25 84 TYR A N 1
ATOM 655 C CA . TYR A 1 84 ? 5.201 7.077 8.961 1.00 82.25 84 TYR A CA 1
ATOM 656 C C . TYR A 1 84 ? 4.024 6.871 8.020 1.00 82.25 84 TYR A C 1
ATOM 658 O O . TYR A 1 84 ? 3.199 7.763 7.806 1.00 82.25 84 TYR A O 1
ATOM 666 N N . LEU A 1 85 ? 3.954 5.652 7.494 1.00 79.25 85 LEU A N 1
ATOM 667 C CA . LEU A 1 85 ? 2.840 5.131 6.738 1.00 79.25 85 LEU A CA 1
ATOM 668 C C . LEU A 1 85 ? 2.186 3.977 7.488 1.00 79.25 85 LEU A C 1
ATOM 670 O O . LEU A 1 85 ? 2.794 2.927 7.627 1.00 79.25 85 LEU A O 1
ATOM 674 N N . ASP A 1 86 ? 0.954 4.161 7.959 1.00 84.94 86 ASP A N 1
ATOM 675 C CA . ASP A 1 86 ? 0.238 3.126 8.711 1.00 84.94 86 ASP A CA 1
ATOM 676 C C . ASP A 1 86 ? -0.734 2.353 7.825 1.00 84.94 86 ASP A C 1
ATOM 678 O O . ASP A 1 86 ? -1.568 2.950 7.139 1.00 84.94 86 ASP A O 1
ATOM 682 N N . VAL A 1 87 ? -0.664 1.027 7.900 1.00 85.12 87 VAL A N 1
ATOM 683 C CA . VAL A 1 87 ? -1.531 0.070 7.211 1.00 85.12 87 VAL A CA 1
ATOM 684 C C . VAL A 1 87 ? -2.339 -0.693 8.243 1.00 85.12 87 VAL A C 1
ATOM 686 O O . VAL A 1 87 ? -1.791 -1.434 9.051 1.00 85.12 87 VAL A O 1
ATOM 689 N N . VAL A 1 88 ? -3.656 -0.572 8.180 1.00 90.25 88 VAL A N 1
ATOM 690 C CA . VAL A 1 88 ? -4.589 -1.299 9.034 1.00 90.25 88 VAL A CA 1
ATOM 691 C C . VAL A 1 88 ? -5.128 -2.508 8.280 1.00 90.25 88 VAL A C 1
ATOM 693 O O . VAL A 1 88 ? -5.731 -2.369 7.214 1.00 90.25 88 VAL A O 1
ATOM 696 N N . VAL A 1 89 ? -4.944 -3.700 8.844 1.00 89.38 89 VAL A N 1
ATOM 697 C CA . VAL A 1 89 ? -5.445 -4.965 8.293 1.00 89.38 89 VAL A CA 1
ATOM 698 C C . VAL A 1 89 ? -6.580 -5.478 9.170 1.00 89.38 89 VAL A C 1
ATOM 700 O O . VAL A 1 89 ? -6.399 -5.694 10.369 1.00 89.38 89 VAL A O 1
ATOM 703 N N . GLY A 1 90 ? -7.757 -5.693 8.578 1.00 90.94 90 GLY A N 1
ATOM 704 C CA . GLY A 1 90 ? -8.920 -6.126 9.342 1.00 90.94 90 GLY A CA 1
ATOM 705 C C . GLY A 1 90 ? -10.121 -6.562 8.516 1.00 90.94 90 GLY A C 1
ATOM 706 O O . GLY A 1 90 ? -10.064 -6.772 7.302 1.00 90.94 90 GLY A O 1
ATOM 707 N N . VAL A 1 91 ? -11.244 -6.697 9.215 1.00 89.75 91 VAL A N 1
ATOM 708 C CA . VAL A 1 91 ? -12.556 -6.980 8.630 1.00 89.75 91 VAL A CA 1
ATOM 709 C C . VAL A 1 91 ? -13.430 -5.746 8.782 1.00 89.75 91 VAL A C 1
ATOM 711 O O . VAL A 1 91 ? -13.626 -5.245 9.891 1.00 89.75 91 VAL A O 1
ATOM 714 N N . ARG A 1 92 ? -13.982 -5.262 7.666 1.00 90.06 92 ARG A N 1
ATOM 715 C CA . ARG A 1 92 ? -14.963 -4.176 7.701 1.00 90.06 92 ARG A CA 1
ATOM 716 C C . ARG A 1 92 ? -16.297 -4.719 8.203 1.00 90.06 92 ARG A C 1
ATOM 718 O O . ARG A 1 92 ? -16.900 -5.578 7.568 1.00 90.06 92 ARG A O 1
ATOM 725 N N . GLY A 1 93 ? -16.727 -4.202 9.340 1.00 89.81 93 GLY A N 1
ATOM 726 C CA . GLY A 1 93 ? -18.023 -4.441 9.944 1.00 89.81 93 GLY A CA 1
ATOM 727 C C . GLY A 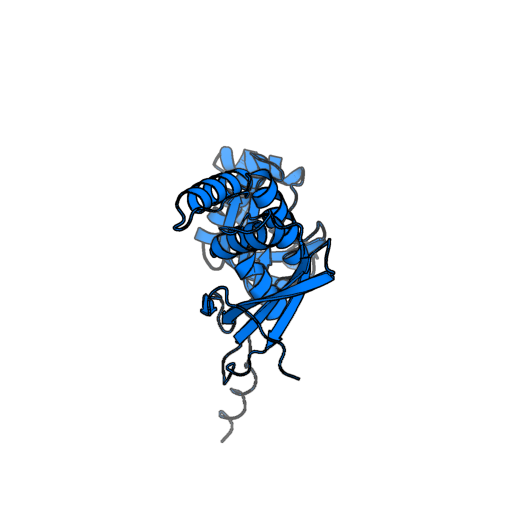1 93 ? -19.093 -3.444 9.484 1.00 89.81 93 GLY A C 1
ATOM 728 O O . GLY A 1 93 ? -18.939 -2.775 8.455 1.00 89.81 93 GLY A O 1
ATOM 729 N N . PRO A 1 94 ? -20.200 -3.354 10.237 1.00 92.88 94 PRO A N 1
ATOM 730 C CA . PRO A 1 94 ? -21.297 -2.443 9.938 1.00 92.88 94 PRO A CA 1
ATOM 731 C C . PRO A 1 94 ? -20.910 -0.974 10.168 1.00 92.88 94 PRO A C 1
ATOM 733 O O . PRO A 1 94 ? -19.832 -0.649 10.672 1.00 92.88 94 PRO A O 1
ATOM 736 N N . MET A 1 95 ? -21.826 -0.074 9.811 1.00 93.75 95 MET A N 1
ATOM 737 C CA . MET A 1 95 ? -21.747 1.333 10.206 1.00 93.75 95 MET A CA 1
ATOM 738 C C . MET A 1 95 ? -21.842 1.461 11.726 1.00 93.75 95 MET A C 1
ATOM 740 O O . MET A 1 95 ? -22.680 0.810 12.350 1.00 93.75 95 MET A O 1
ATOM 744 N N . ALA A 1 96 ? -21.009 2.319 12.312 1.00 90.50 96 ALA A N 1
ATOM 745 C CA . ALA A 1 96 ? -21.030 2.560 13.744 1.00 90.50 96 ALA A CA 1
ATOM 746 C C . ALA A 1 96 ? -22.382 3.135 14.198 1.00 90.50 96 ALA A C 1
ATOM 748 O O . ALA A 1 96 ? -22.913 4.048 13.549 1.00 90.50 96 ALA A O 1
ATOM 749 N N . PRO A 1 97 ? -22.945 2.631 15.312 1.00 91.75 97 PRO A N 1
ATOM 750 C CA . PRO A 1 97 ? -24.158 3.194 15.877 1.00 91.75 97 PRO A CA 1
ATOM 751 C C . PRO A 1 97 ? -23.876 4.598 16.446 1.00 91.75 97 PRO A C 1
ATOM 753 O O . PRO A 1 97 ? -22.752 4.867 16.887 1.00 91.75 97 PRO A O 1
ATOM 756 N N . PRO A 1 98 ? -24.877 5.500 16.496 1.00 88.00 98 PRO A N 1
ATOM 757 C CA . PRO A 1 98 ? -24.680 6.892 16.917 1.00 88.00 98 PRO A CA 1
ATOM 758 C C . PRO A 1 98 ? -24.023 7.059 18.295 1.00 88.00 98 PRO A C 1
ATOM 760 O 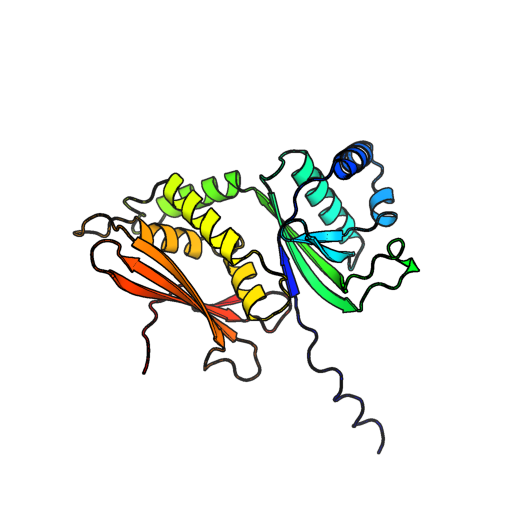O . PRO A 1 98 ? -23.327 8.041 18.539 1.00 88.00 98 PRO A O 1
ATOM 763 N N . GLN A 1 99 ? -24.215 6.099 19.199 1.00 86.69 99 GLN A N 1
ATOM 764 C CA . GLN A 1 99 ? -23.704 6.145 20.568 1.00 86.69 99 GLN A CA 1
ATOM 765 C C . GLN A 1 99 ? -22.202 5.833 20.664 1.00 86.69 99 GLN A C 1
ATOM 767 O O . GLN A 1 99 ? -21.577 6.210 21.649 1.00 86.69 99 GLN A O 1
ATOM 772 N N . MET A 1 100 ? -21.612 5.168 19.663 1.00 82.19 100 MET A N 1
ATOM 773 C CA . MET A 1 100 ? -20.243 4.649 19.754 1.00 82.19 100 MET A CA 1
ATOM 774 C C . MET A 1 100 ? -19.191 5.758 19.701 1.00 82.19 100 MET A C 1
ATOM 776 O O . MET A 1 100 ? -18.315 5.816 20.556 1.00 82.19 100 MET A O 1
ATOM 780 N N . CYS A 1 101 ? -19.294 6.656 18.718 1.00 84.19 101 CYS A N 1
ATOM 781 C CA . CYS A 1 101 ? -18.302 7.704 18.476 1.00 84.19 101 CYS A CA 1
ATOM 782 C C . CYS A 1 101 ? -18.936 9.085 18.338 1.00 84.19 101 CYS A C 1
ATOM 784 O O . CYS A 1 101 ? -18.710 9.792 17.360 1.00 84.19 101 CYS A O 1
ATOM 786 N N . ARG A 1 102 ? -19.739 9.476 19.339 1.00 81.38 102 ARG A N 1
ATOM 787 C CA . ARG A 1 102 ? -20.359 10.814 19.443 1.00 81.38 102 ARG A CA 1
ATOM 788 C C . ARG A 1 102 ? -21.139 11.215 18.180 1.00 81.38 102 ARG A C 1
ATOM 790 O O . ARG A 1 102 ? -21.039 12.342 17.709 1.00 81.38 102 ARG A O 1
ATOM 797 N N . GLY A 1 103 ? -21.898 10.277 17.620 1.00 84.50 103 GLY A N 1
ATOM 798 C CA . GLY A 1 103 ? -22.705 10.484 16.417 1.00 84.50 103 GLY A CA 1
ATOM 799 C C . GLY A 1 103 ? -21.969 10.274 15.092 1.00 84.50 103 GLY A C 1
ATOM 800 O O . GLY A 1 103 ? -22.617 10.314 14.047 1.00 84.50 103 GLY A O 1
ATOM 801 N N . LEU A 1 104 ? -20.656 10.011 15.102 1.00 85.38 104 LEU A N 1
ATOM 802 C CA . LEU A 1 104 ? -19.900 9.737 13.882 1.00 85.38 104 LEU A CA 1
ATOM 803 C C . LEU A 1 104 ? -20.337 8.402 13.259 1.00 85.38 104 LEU A C 1
ATOM 805 O O . LEU A 1 104 ? -20.149 7.334 13.842 1.00 85.38 104 LEU A O 1
ATOM 809 N N . ARG A 1 105 ? -20.916 8.468 12.055 1.00 91.56 105 ARG A N 1
ATOM 810 C CA . ARG A 1 105 ? -21.401 7.304 11.299 1.00 91.56 105 ARG A CA 1
ATOM 811 C C . ARG A 1 105 ? -20.392 6.918 10.227 1.00 91.56 105 ARG A C 1
ATOM 813 O O . ARG A 1 105 ? -20.519 7.335 9.079 1.00 91.56 105 ARG A O 1
ATOM 820 N N . LEU A 1 106 ? -19.418 6.099 10.601 1.00 90.69 106 LEU A N 1
ATOM 821 C CA . LEU A 1 106 ? -18.443 5.503 9.684 1.00 90.69 106 LEU A CA 1
ATOM 822 C C . LEU A 1 106 ? -18.464 3.976 9.803 1.00 90.69 106 LEU A C 1
ATOM 824 O O . LEU A 1 106 ? -18.843 3.460 10.857 1.00 90.69 106 LEU A O 1
ATOM 828 N N . PRO A 1 107 ? -18.072 3.238 8.753 1.00 94.62 107 PRO A N 1
ATOM 829 C CA . PRO A 1 107 ? -17.892 1.797 8.853 1.00 94.62 107 PRO A CA 1
ATOM 830 C C . PRO A 1 107 ? -16.826 1.455 9.899 1.00 94.62 107 PRO A C 1
ATOM 832 O O . PRO A 1 107 ? -15.758 2.072 9.946 1.00 94.62 107 PRO A O 1
ATOM 835 N N . ILE A 1 108 ? -17.115 0.453 10.726 1.00 92.12 108 ILE A N 1
ATOM 836 C CA . ILE A 1 108 ? -16.165 -0.071 11.707 1.00 92.12 108 ILE A CA 1
ATOM 837 C C . ILE A 1 108 ? -15.206 -1.026 10.994 1.00 92.12 108 ILE A C 1
ATOM 839 O O . ILE A 1 108 ? -15.631 -1.856 10.194 1.00 92.12 108 ILE A O 1
ATOM 843 N N . VAL A 1 109 ? -13.915 -0.956 11.298 1.00 93.88 109 VAL A N 1
ATOM 844 C CA . VAL A 1 109 ? -12.927 -1.974 10.939 1.00 93.88 109 VAL A CA 1
ATOM 845 C C . VAL A 1 109 ? -12.470 -2.652 12.218 1.00 93.88 109 VAL A C 1
ATOM 847 O O . VAL A 1 109 ? -11.789 -2.046 13.045 1.00 93.88 109 VAL A O 1
ATOM 850 N N . MET A 1 110 ? -12.849 -3.922 12.356 1.00 93.38 110 MET A N 1
ATOM 851 C CA . MET A 1 110 ? -12.303 -4.815 13.369 1.00 93.38 110 MET A CA 1
ATOM 852 C C . MET A 1 110 ? -10.927 -5.269 12.891 1.00 93.38 110 MET A C 1
ATOM 854 O O . MET A 1 110 ? -10.843 -6.131 12.009 1.00 93.38 110 MET A O 1
ATOM 858 N N . PHE A 1 111 ? -9.868 -4.642 13.397 1.00 92.00 111 PHE A N 1
ATOM 859 C CA . PHE A 1 111 ? -8.510 -4.880 12.917 1.00 92.00 111 PHE A CA 1
ATOM 860 C C . PHE A 1 111 ? -7.769 -5.920 13.752 1.00 92.00 111 PHE A C 1
ATOM 862 O O . PHE A 1 111 ? -8.014 -6.085 14.947 1.00 92.00 111 PHE A O 1
ATOM 869 N N . ASP A 1 112 ? -6.860 -6.610 13.072 1.00 89.44 112 ASP A N 1
ATOM 870 C CA . ASP A 1 112 ? -5.968 -7.620 13.636 1.00 89.44 112 ASP A CA 1
ATOM 871 C C . ASP A 1 112 ? -4.519 -7.119 13.688 1.00 89.44 112 ASP A C 1
ATOM 873 O O . ASP A 1 112 ? -3.745 -7.576 14.520 1.00 89.44 112 ASP A O 1
ATOM 877 N N . GLN A 1 113 ? -4.143 -6.212 12.778 1.00 88.56 113 GLN A N 1
ATOM 878 C CA . GLN A 1 113 ? -2.791 -5.662 12.683 1.00 88.56 113 GLN A CA 1
ATOM 879 C C . GLN A 1 113 ? -2.823 -4.193 12.260 1.00 88.56 113 GLN A C 1
ATOM 881 O O . GLN A 1 113 ? -3.605 -3.807 11.383 1.00 88.56 113 GLN A O 1
ATOM 886 N N . ILE A 1 114 ? -1.927 -3.401 12.846 1.00 89.31 114 ILE A N 1
ATOM 887 C CA . ILE A 1 114 ? -1.494 -2.114 12.302 1.00 89.31 114 ILE A CA 1
ATOM 888 C C . ILE A 1 114 ? -0.009 -2.252 12.005 1.00 89.31 114 ILE A C 1
ATOM 890 O O . ILE A 1 114 ? 0.766 -2.614 12.884 1.00 89.31 114 ILE A O 1
ATOM 894 N N . ILE A 1 115 ? 0.377 -1.991 10.761 1.00 85.06 115 ILE A N 1
ATOM 895 C CA . ILE A 1 115 ? 1.767 -2.051 10.332 1.00 85.06 115 ILE A CA 1
ATOM 896 C C . ILE A 1 115 ? 2.206 -0.638 9.971 1.00 85.06 115 ILE A C 1
ATOM 898 O O . ILE A 1 115 ? 1.657 -0.040 9.045 1.00 85.06 115 ILE A O 1
ATOM 902 N N . SER A 1 116 ? 3.175 -0.113 10.714 1.00 84.38 116 SER A N 1
ATOM 903 C CA . SER A 1 116 ? 3.734 1.223 10.514 1.00 84.38 116 SER A CA 1
ATOM 904 C C . SER A 1 116 ? 5.051 1.138 9.749 1.00 84.38 116 SER A C 1
ATOM 906 O O . SER A 1 116 ? 5.951 0.386 10.118 1.00 84.38 116 SER A O 1
ATOM 908 N N . PHE A 1 117 ? 5.183 1.939 8.697 1.00 80.62 117 PHE A N 1
ATOM 909 C CA . PHE A 1 117 ? 6.366 1.987 7.842 1.00 80.62 117 PHE A CA 1
ATOM 910 C C . PHE A 1 117 ? 7.003 3.364 7.924 1.00 80.62 117 PHE A C 1
ATOM 912 O O . PHE A 1 117 ? 6.399 4.345 7.500 1.00 80.62 117 PHE A O 1
ATOM 919 N N . ASN A 1 118 ? 8.225 3.447 8.445 1.00 87.38 118 ASN A N 1
ATOM 920 C CA . ASN A 1 118 ? 9.000 4.678 8.378 1.00 87.38 118 ASN A CA 1
ATOM 921 C C . ASN A 1 118 ? 9.581 4.841 6.969 1.00 87.38 118 ASN A C 1
ATOM 923 O O . ASN A 1 118 ? 10.263 3.952 6.460 1.00 87.38 118 ASN A O 1
ATOM 927 N N . ARG A 1 119 ? 9.309 5.983 6.350 1.00 85.31 119 ARG A N 1
ATOM 928 C CA . ARG A 1 119 ? 9.707 6.318 4.990 1.00 85.31 119 ARG A CA 1
ATOM 929 C C . ARG A 1 119 ? 11.224 6.291 4.805 1.00 85.31 119 ARG A C 1
ATOM 931 O O . ARG A 1 119 ? 11.688 5.622 3.888 1.00 85.31 119 ARG A O 1
ATOM 938 N N . GLU A 1 120 ? 11.985 6.981 5.650 1.00 88.56 120 GLU A N 1
ATOM 939 C CA . GLU A 1 120 ? 13.449 7.053 5.518 1.00 88.56 120 GLU A CA 1
ATOM 940 C C . GLU A 1 120 ? 14.099 5.687 5.723 1.00 88.56 120 GLU A C 1
ATOM 942 O O . GLU A 1 120 ? 14.891 5.253 4.891 1.00 88.56 120 GLU A O 1
ATOM 947 N N . GLN A 1 121 ? 13.681 4.953 6.758 1.00 89.56 121 GLN A N 1
ATOM 948 C CA . GLN A 1 121 ? 14.177 3.592 6.990 1.00 89.56 121 GLN A CA 1
ATOM 949 C C . GLN A 1 121 ? 13.833 2.658 5.822 1.00 89.56 121 GLN A C 1
ATOM 951 O O . GLN A 1 121 ? 14.607 1.761 5.489 1.00 89.56 121 GLN A O 1
ATOM 956 N N . ASN A 1 122 ? 12.677 2.862 5.182 1.00 87.50 122 ASN A N 1
ATOM 957 C CA . ASN A 1 122 ? 12.289 2.102 4.005 1.00 87.50 122 ASN A CA 1
ATOM 958 C C . ASN A 1 122 ? 13.185 2.412 2.801 1.00 87.50 122 ASN A C 1
ATOM 960 O O . ASN A 1 122 ? 13.645 1.487 2.139 1.00 87.50 122 ASN A O 1
ATOM 964 N N . ILE A 1 123 ? 13.470 3.691 2.547 1.00 90.62 123 ILE A N 1
ATOM 965 C CA . ILE A 1 123 ? 14.385 4.111 1.481 1.00 90.62 123 ILE A CA 1
ATOM 966 C C . ILE A 1 123 ? 15.780 3.530 1.727 1.00 90.62 123 ILE A C 1
ATOM 968 O O . ILE A 1 123 ? 16.360 2.954 0.810 1.00 90.62 123 ILE A O 1
ATOM 972 N N . ASP A 1 124 ? 16.295 3.621 2.954 1.00 92.00 124 ASP A N 1
ATOM 973 C CA . ASP A 1 124 ? 17.604 3.073 3.326 1.00 92.00 124 ASP A CA 1
ATOM 974 C C . ASP A 1 124 ? 17.674 1.561 3.079 1.00 92.00 124 ASP A C 1
ATOM 976 O O . ASP A 1 124 ? 18.625 1.069 2.465 1.00 92.00 124 ASP A O 1
ATOM 980 N N . LEU A 1 125 ? 16.635 0.826 3.491 1.00 91.00 125 LEU A N 1
ATOM 981 C CA . LEU A 1 125 ? 16.523 -0.608 3.241 1.00 91.00 125 LEU A CA 1
ATOM 982 C C . LEU A 1 125 ? 16.495 -0.918 1.740 1.00 91.00 125 LEU A C 1
ATOM 984 O O . LEU A 1 125 ? 17.190 -1.825 1.291 1.00 91.00 125 LEU A O 1
ATOM 988 N N . LEU A 1 126 ? 15.714 -0.178 0.952 1.00 91.06 126 LEU A N 1
ATOM 989 C CA . LEU A 1 126 ? 15.627 -0.378 -0.494 1.00 91.06 126 LEU A CA 1
ATOM 990 C C . LEU A 1 126 ? 16.961 -0.075 -1.188 1.00 91.06 126 LEU A C 1
ATOM 992 O O . LEU A 1 126 ? 17.378 -0.842 -2.052 1.00 91.06 126 LEU A O 1
ATOM 996 N N . VAL A 1 127 ? 17.668 0.983 -0.786 1.00 92.12 127 VAL A N 1
ATOM 997 C CA . VAL A 1 127 ? 19.019 1.286 -1.287 1.00 92.12 127 VAL A CA 1
ATOM 998 C C . VAL A 1 127 ? 19.964 0.121 -0.996 1.00 92.12 127 VAL A C 1
ATOM 1000 O O . VAL A 1 127 ? 20.640 -0.357 -1.907 1.00 92.12 127 VAL A O 1
ATOM 1003 N N . PHE A 1 128 ? 19.972 -0.372 0.244 1.00 91.19 128 PHE A N 1
ATOM 1004 C CA . PHE A 1 128 ? 20.794 -1.511 0.646 1.00 91.19 128 PHE A CA 1
ATOM 1005 C C . PHE A 1 128 ? 20.471 -2.773 -0.171 1.00 91.19 128 PHE A C 1
ATOM 1007 O O . PHE A 1 128 ? 21.370 -3.404 -0.729 1.00 91.19 128 PHE A O 1
ATOM 1014 N N . LEU A 1 129 ? 19.186 -3.119 -0.308 1.00 91.12 129 LEU A N 1
ATOM 1015 C CA . LEU A 1 129 ? 18.748 -4.279 -1.088 1.00 91.12 129 LEU A CA 1
ATOM 1016 C C . LEU A 1 129 ? 19.099 -4.139 -2.576 1.00 91.12 129 LEU A C 1
ATOM 1018 O O . LEU A 1 129 ? 19.548 -5.104 -3.187 1.00 91.12 129 LEU A O 1
ATOM 1022 N N . GLY A 1 130 ? 18.938 -2.947 -3.157 1.00 88.88 130 GLY A N 1
ATOM 1023 C CA . GLY A 1 130 ? 19.275 -2.670 -4.554 1.00 88.88 130 GLY A CA 1
ATOM 1024 C C . GLY A 1 130 ? 20.768 -2.818 -4.860 1.00 88.88 130 GLY A C 1
ATOM 1025 O O . GLY A 1 130 ? 21.125 -3.335 -5.919 1.00 88.88 130 GLY A O 1
ATOM 1026 N N . GLN A 1 131 ? 21.636 -2.427 -3.920 1.00 87.56 131 GLN A N 1
ATOM 1027 C CA . GLN A 1 131 ? 23.089 -2.626 -4.013 1.00 87.56 131 GLN A CA 1
ATOM 1028 C C . GLN A 1 131 ? 23.484 -4.103 -3.898 1.00 87.56 131 GLN A C 1
ATOM 1030 O O . GLN A 1 131 ? 24.422 -4.539 -4.560 1.00 87.56 131 GLN A O 1
ATOM 1035 N N . GLY A 1 132 ? 22.765 -4.874 -3.077 1.00 87.75 132 GLY A N 1
ATOM 1036 C CA . GLY A 1 132 ? 23.004 -6.304 -2.871 1.00 87.75 132 GLY A CA 1
ATOM 1037 C C . GLY A 1 132 ? 22.443 -7.225 -3.961 1.00 87.75 132 GLY A C 1
ATOM 1038 O O . GLY A 1 132 ? 22.620 -8.441 -3.873 1.00 87.75 132 GLY A O 1
ATOM 1039 N N . ARG A 1 133 ? 21.750 -6.688 -4.975 1.00 87.44 133 ARG A N 1
ATOM 1040 C CA . ARG A 1 133 ? 21.200 -7.487 -6.077 1.00 87.44 133 ARG A CA 1
ATOM 1041 C C . ARG A 1 133 ? 22.287 -8.052 -6.985 1.00 87.44 133 ARG A C 1
ATOM 1043 O O . ARG A 1 133 ? 23.367 -7.489 -7.144 1.00 87.44 133 ARG A O 1
ATOM 1050 N N . VAL A 1 134 ? 21.947 -9.162 -7.637 1.00 81.94 134 VAL A N 1
ATOM 1051 C CA . VAL A 1 134 ? 22.782 -9.806 -8.652 1.00 81.94 134 VAL A CA 1
ATOM 1052 C C . VAL A 1 134 ? 21.949 -9.974 -9.931 1.00 81.94 134 VAL A C 1
ATOM 1054 O O . VAL A 1 134 ? 21.052 -10.818 -9.944 1.00 81.94 134 VAL A O 1
ATOM 1057 N N . PRO A 1 135 ? 22.216 -9.198 -11.003 1.00 83.06 135 PRO A N 1
ATOM 1058 C CA . PRO A 1 135 ? 23.180 -8.093 -11.075 1.00 83.06 135 PRO A CA 1
ATOM 1059 C C . PRO A 1 135 ? 22.738 -6.869 -10.242 1.00 83.06 135 PRO A C 1
ATOM 1061 O O . PRO A 1 135 ? 21.542 -6.713 -9.980 1.00 83.06 135 PRO A O 1
ATOM 1064 N N . PRO A 1 136 ? 23.676 -5.997 -9.826 1.00 83.38 136 PRO A N 1
ATOM 1065 C CA . PRO A 1 136 ? 23.339 -4.786 -9.085 1.00 83.38 136 PRO A CA 1
ATOM 1066 C C . PRO A 1 136 ? 22.556 -3.809 -9.963 1.00 83.38 136 PRO A C 1
ATOM 1068 O O . PRO A 1 136 ? 22.722 -3.775 -11.184 1.00 83.38 136 PRO A O 1
ATOM 1071 N N . LEU A 1 137 ? 21.732 -2.974 -9.329 1.00 86.75 137 LEU A N 1
ATOM 1072 C CA . LEU A 1 137 ? 20.996 -1.919 -10.022 1.00 86.75 137 LEU A CA 1
ATOM 1073 C C . LEU A 1 137 ? 21.937 -0.769 -10.401 1.00 86.75 137 LEU A C 1
ATOM 1075 O O . LEU A 1 137 ? 22.258 0.092 -9.583 1.00 86.75 137 LEU A O 1
ATOM 1079 N N . VAL A 1 138 ? 22.392 -0.754 -11.652 1.00 89.56 138 VAL A N 1
ATOM 1080 C CA . VAL A 1 138 ? 23.254 0.309 -12.189 1.00 89.56 138 VAL A CA 1
ATOM 1081 C C . VAL A 1 138 ? 22.393 1.499 -12.617 1.00 89.56 138 VAL A C 1
ATOM 1083 O O . VAL A 1 138 ? 21.347 1.319 -13.229 1.00 89.56 138 VAL A O 1
ATOM 1086 N N . GLY A 1 139 ? 22.815 2.726 -12.299 1.00 88.31 139 GLY A N 1
ATOM 1087 C CA . GLY A 1 139 ? 22.084 3.956 -12.656 1.00 88.31 139 GLY A CA 1
ATOM 1088 C C . GLY A 1 139 ? 20.909 4.301 -11.729 1.00 88.31 139 GLY A C 1
ATOM 1089 O O . GLY A 1 139 ? 20.396 5.421 -11.760 1.00 88.31 139 GLY A O 1
ATOM 1090 N N . VAL A 1 140 ? 20.517 3.388 -10.835 1.00 91.69 140 VAL A N 1
ATOM 1091 C CA . VAL A 1 140 ? 19.489 3.638 -9.818 1.00 91.69 140 VAL A CA 1
ATOM 1092 C C . VAL A 1 140 ? 20.117 4.326 -8.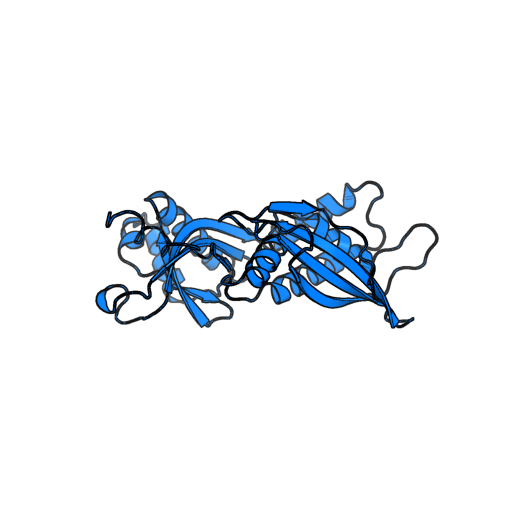605 1.00 91.69 140 VAL A C 1
ATOM 1094 O O . VAL A 1 140 ? 21.042 3.811 -7.982 1.00 91.69 140 VAL A O 1
ATOM 1097 N N . THR A 1 141 ? 19.607 5.508 -8.260 1.00 92.94 141 THR A N 1
ATOM 1098 C CA . THR A 1 141 ? 20.060 6.300 -7.111 1.00 92.94 141 THR A CA 1
ATOM 1099 C C . THR A 1 141 ? 19.031 6.248 -5.983 1.00 92.94 141 THR A C 1
ATOM 1101 O O . THR A 1 141 ? 17.890 5.825 -6.186 1.00 92.94 141 THR A O 1
ATOM 1104 N N . ARG A 1 142 ? 19.397 6.751 -4.796 1.00 94.12 142 ARG A N 1
ATOM 1105 C CA . ARG A 1 142 ? 18.437 6.982 -3.703 1.00 94.12 142 ARG A CA 1
ATOM 1106 C C . ARG A 1 142 ? 17.238 7.816 -4.172 1.00 94.12 142 ARG A C 1
ATOM 1108 O O . ARG A 1 142 ? 16.105 7.442 -3.899 1.00 94.12 142 ARG A O 1
ATOM 1115 N N . ALA A 1 143 ? 17.481 8.890 -4.927 1.00 94.50 143 ALA A N 1
ATOM 1116 C CA . ALA A 1 143 ? 16.423 9.764 -5.433 1.00 94.50 143 ALA A CA 1
ATOM 1117 C C . ALA A 1 143 ? 15.436 9.018 -6.353 1.00 94.50 143 ALA A C 1
ATOM 1119 O O . ALA A 1 143 ? 14.230 9.234 -6.266 1.00 94.50 143 ALA A O 1
ATOM 1120 N N . HIS A 1 144 ? 15.921 8.082 -7.176 1.00 94.12 144 HIS A N 1
ATOM 1121 C CA . HIS A 1 144 ? 15.058 7.244 -8.020 1.00 94.12 144 HIS A CA 1
ATOM 1122 C C . HIS A 1 144 ? 14.184 6.287 -7.188 1.00 94.12 144 HIS A C 1
ATOM 1124 O O . HIS A 1 144 ? 13.017 6.065 -7.506 1.00 94.12 144 HIS A O 1
ATOM 1130 N N . ILE A 1 145 ? 14.719 5.747 -6.089 1.00 92.19 145 ILE A N 1
ATOM 1131 C CA . ILE A 1 145 ? 13.957 4.916 -5.144 1.00 92.19 145 ILE A CA 1
ATOM 1132 C C . ILE A 1 145 ? 12.905 5.755 -4.407 1.00 92.19 145 ILE A C 1
ATOM 1134 O O . ILE A 1 145 ? 11.759 5.329 -4.271 1.00 92.19 145 ILE A O 1
ATOM 1138 N N . GLU A 1 146 ? 13.264 6.962 -3.970 1.00 91.69 146 GLU A N 1
ATOM 1139 C CA . GLU A 1 146 ? 12.337 7.911 -3.346 1.00 91.69 146 GLU A CA 1
ATOM 1140 C C . GLU A 1 146 ? 11.186 8.294 -4.278 1.00 91.69 146 GLU A C 1
ATOM 1142 O O . GLU A 1 146 ? 10.030 8.366 -3.847 1.00 91.69 146 GLU A O 1
ATOM 1147 N N . GLU A 1 147 ? 11.486 8.517 -5.559 1.00 90.69 147 GLU A N 1
ATOM 1148 C CA . GLU A 1 147 ? 10.485 8.766 -6.589 1.00 90.69 147 GLU A CA 1
ATOM 1149 C C . GLU A 1 147 ? 9.556 7.562 -6.769 1.00 90.69 147 GLU A C 1
ATOM 1151 O O . GLU A 1 147 ? 8.331 7.728 -6.748 1.00 90.69 147 GLU A O 1
ATOM 1156 N N . ALA A 1 148 ? 10.115 6.354 -6.901 1.00 88.56 148 ALA A N 1
ATOM 1157 C CA . ALA A 1 148 ? 9.333 5.129 -7.007 1.00 88.56 148 ALA A CA 1
ATOM 1158 C C . ALA A 1 148 ? 8.400 4.979 -5.797 1.00 88.56 148 ALA A C 1
ATOM 1160 O O . ALA A 1 148 ? 7.196 4.817 -5.977 1.00 88.56 148 ALA A O 1
ATOM 1161 N N . LEU A 1 149 ? 8.914 5.138 -4.573 1.00 86.00 149 LEU A N 1
ATOM 1162 C CA . LEU A 1 149 ? 8.129 5.101 -3.336 1.00 86.00 149 LEU A CA 1
ATOM 1163 C C . LEU A 1 149 ? 7.011 6.156 -3.320 1.00 86.00 149 LEU A C 1
ATOM 1165 O O . LEU A 1 149 ? 5.883 5.868 -2.917 1.00 86.00 149 LEU A O 1
ATOM 1169 N N . ASN A 1 150 ? 7.288 7.377 -3.783 1.00 84.62 150 ASN A N 1
ATOM 1170 C CA . ASN A 1 150 ? 6.292 8.445 -3.870 1.00 84.62 150 ASN A CA 1
ATOM 1171 C C . ASN A 1 150 ? 5.154 8.103 -4.832 1.00 84.62 150 ASN A C 1
ATOM 1173 O O . ASN A 1 150 ? 3.980 8.214 -4.466 1.00 84.62 150 ASN A O 1
ATOM 1177 N N . ARG A 1 151 ? 5.487 7.683 -6.056 1.00 82.62 151 ARG A N 1
ATOM 1178 C CA . ARG A 1 151 ? 4.495 7.351 -7.087 1.00 82.62 151 ARG A CA 1
ATOM 1179 C C . ARG A 1 151 ? 3.624 6.175 -6.659 1.00 82.62 151 ARG A C 1
ATOM 1181 O O . ARG A 1 151 ? 2.409 6.204 -6.828 1.00 82.62 151 ARG A O 1
ATOM 1188 N N . THR A 1 152 ? 4.217 5.153 -6.063 1.00 76.38 152 THR A N 1
ATOM 1189 C CA . THR A 1 152 ? 3.486 3.954 -5.643 1.00 76.38 152 THR A CA 1
ATOM 1190 C C . THR A 1 152 ? 2.620 4.208 -4.415 1.00 76.38 152 THR A C 1
ATOM 1192 O O . THR A 1 152 ? 1.461 3.791 -4.395 1.00 76.38 152 THR A O 1
ATOM 1195 N N . THR A 1 153 ? 3.109 5.002 -3.456 1.00 77.25 153 THR A N 1
ATOM 1196 C CA . THR A 1 153 ? 2.292 5.490 -2.338 1.00 77.25 153 THR A CA 1
ATOM 1197 C C . THR A 1 153 ? 1.074 6.250 -2.856 1.00 77.25 153 THR A C 1
ATOM 1199 O O . THR A 1 153 ? -0.021 6.048 -2.343 1.00 77.25 153 THR A O 1
ATOM 1202 N N . GLN A 1 154 ? 1.220 7.075 -3.905 1.00 80.25 154 GLN A N 1
ATOM 1203 C CA . GLN A 1 154 ? 0.089 7.767 -4.534 1.00 80.25 154 GLN A CA 1
ATOM 1204 C C . GLN A 1 154 ? -0.944 6.803 -5.129 1.00 80.25 154 GLN A C 1
ATOM 1206 O O . GLN A 1 154 ? -2.143 6.998 -4.925 1.00 80.25 154 GLN A O 1
ATOM 1211 N N . VAL A 1 155 ? -0.500 5.742 -5.803 1.00 77.44 155 VAL A N 1
ATOM 1212 C CA . VAL A 1 155 ? -1.385 4.699 -6.353 1.00 77.44 155 VAL A CA 1
ATOM 1213 C C . VAL A 1 155 ? -2.155 3.962 -5.242 1.00 77.44 155 VAL A C 1
ATOM 1215 O O . VAL A 1 155 ? -3.305 3.556 -5.438 1.00 77.44 155 VAL A O 1
ATOM 1218 N N . ALA A 1 156 ? -1.569 3.846 -4.049 1.00 78.50 156 ALA A N 1
ATOM 1219 C CA . ALA A 1 156 ? -2.186 3.234 -2.873 1.00 78.50 156 ALA A CA 1
ATOM 1220 C C . ALA A 1 156 ? -3.051 4.182 -2.019 1.00 78.50 156 ALA A C 1
ATOM 1222 O O . ALA A 1 156 ? -3.566 3.782 -0.976 1.00 78.50 156 ALA A O 1
ATOM 1223 N N . ARG A 1 157 ? -3.297 5.424 -2.460 1.00 80.62 157 ARG A N 1
ATOM 1224 C CA . ARG A 1 157 ? -4.198 6.371 -1.770 1.00 80.62 157 ARG A CA 1
ATOM 1225 C C . ARG A 1 157 ? -5.662 6.030 -2.032 1.00 80.62 157 ARG A C 1
ATOM 1227 O O . ARG A 1 157 ? -6.361 6.731 -2.761 1.00 80.62 157 ARG A O 1
ATOM 1234 N N . ASN A 1 158 ? -6.132 4.935 -1.454 1.00 87.06 158 ASN A N 1
ATOM 1235 C CA . ASN A 1 158 ? -7.468 4.405 -1.686 1.00 87.06 158 ASN A CA 1
ATOM 1236 C C . ASN A 1 158 ? -8.102 3.868 -0.391 1.00 87.06 158 ASN A C 1
ATOM 1238 O O . ASN A 1 158 ? -7.469 3.783 0.655 1.00 87.06 158 ASN A O 1
ATOM 1242 N N . THR A 1 159 ? -9.379 3.492 -0.457 1.00 88.31 159 THR A N 1
ATOM 1243 C CA . THR A 1 159 ? -10.155 3.091 0.728 1.00 88.31 159 THR A CA 1
ATOM 1244 C C . THR A 1 159 ? -9.891 1.672 1.217 1.00 88.31 159 THR A C 1
ATOM 1246 O O . THR A 1 159 ? -10.497 1.270 2.207 1.00 88.31 159 THR A O 1
ATOM 1249 N N . GLY A 1 160 ? -9.097 0.867 0.504 1.00 89.19 160 GLY A N 1
ATOM 1250 C CA . GLY A 1 160 ? -8.866 -0.529 0.879 1.00 89.19 160 GLY A CA 1
ATOM 1251 C C . GLY A 1 160 ? -10.064 -1.472 0.740 1.00 89.19 160 GLY A C 1
ATOM 1252 O O . GLY A 1 160 ? -9.965 -2.621 1.157 1.00 89.19 160 GLY A O 1
ATOM 1253 N N . ALA A 1 161 ? -11.191 -0.991 0.195 1.00 88.06 161 ALA A N 1
ATOM 1254 C CA . ALA A 1 161 ? -12.493 -1.666 0.241 1.00 88.06 161 ALA A CA 1
ATOM 1255 C C . ALA A 1 161 ? -12.794 -2.629 -0.927 1.00 88.06 161 ALA A C 1
ATOM 1257 O O . ALA A 1 161 ? -13.828 -3.296 -0.926 1.00 88.06 161 ALA A O 1
ATOM 1258 N N . SER A 1 162 ? -11.957 -2.635 -1.966 1.00 90.50 162 SER A N 1
ATOM 1259 C CA . SER A 1 162 ? -12.137 -3.439 -3.181 1.00 90.50 162 SER A CA 1
ATOM 1260 C C . SER A 1 162 ? -10.923 -4.329 -3.426 1.00 90.50 162 SER A C 1
ATOM 1262 O O . SER A 1 162 ? -9.820 -4.000 -2.992 1.00 90.50 162 SER A O 1
ATOM 1264 N N . ASP A 1 163 ? -11.097 -5.417 -4.178 1.00 91.75 163 ASP A N 1
ATOM 1265 C CA . ASP A 1 163 ? -9.996 -6.311 -4.573 1.00 91.75 163 ASP A CA 1
ATOM 1266 C C . ASP A 1 163 ? -8.840 -5.526 -5.231 1.00 91.75 163 ASP A C 1
ATOM 1268 O O . ASP A 1 163 ? -7.672 -5.738 -4.905 1.00 91.75 163 ASP A O 1
ATOM 1272 N N . ARG A 1 164 ? -9.173 -4.530 -6.071 1.00 92.25 164 ARG A N 1
ATOM 1273 C CA . ARG A 1 164 ? -8.213 -3.584 -6.666 1.00 92.25 164 ARG A CA 1
ATOM 1274 C C . ARG A 1 164 ? -7.431 -2.820 -5.603 1.00 92.25 164 ARG A C 1
ATOM 1276 O O . ARG A 1 164 ? -6.207 -2.814 -5.624 1.00 92.25 164 ARG A O 1
ATOM 1283 N N . HIS A 1 165 ? -8.139 -2.156 -4.695 1.00 91.00 165 HIS A N 1
ATOM 1284 C CA . HIS A 1 165 ? -7.535 -1.351 -3.632 1.00 91.00 165 HIS A CA 1
ATOM 1285 C C . HIS A 1 165 ? -6.604 -2.182 -2.754 1.00 91.00 165 HIS A C 1
ATOM 1287 O O . HIS A 1 165 ? -5.517 -1.741 -2.404 1.00 91.00 165 HIS A O 1
ATOM 1293 N N . ARG A 1 166 ? -6.997 -3.416 -2.455 1.00 89.00 166 ARG A N 1
ATOM 1294 C CA . ARG A 1 166 ? -6.225 -4.312 -1.599 1.00 89.00 166 ARG A CA 1
ATOM 1295 C C . ARG A 1 166 ? -4.960 -4.820 -2.246 1.00 89.00 166 ARG A C 1
ATOM 1297 O O . ARG A 1 166 ? -3.941 -4.858 -1.572 1.00 89.00 166 ARG A O 1
ATOM 1304 N N . ALA A 1 167 ? -5.010 -5.169 -3.527 1.00 91.44 167 ALA A N 1
ATOM 1305 C CA . ALA A 1 167 ? -3.806 -5.544 -4.253 1.00 91.44 167 ALA A CA 1
ATOM 1306 C C . ALA A 1 167 ? -2.823 -4.369 -4.333 1.00 91.44 167 ALA A C 1
ATOM 1308 O O . ALA A 1 167 ? -1.643 -4.546 -4.053 1.00 91.44 167 ALA A O 1
ATOM 1309 N N . LEU A 1 168 ? -3.312 -3.156 -4.621 1.00 89.44 168 LEU A N 1
ATOM 1310 C CA . LEU A 1 168 ? -2.466 -1.959 -4.645 1.00 89.44 168 LEU A CA 1
ATOM 1311 C C . LEU A 1 168 ? -1.872 -1.645 -3.267 1.00 89.44 168 LEU A C 1
ATOM 1313 O O . LEU A 1 168 ? -0.676 -1.395 -3.176 1.00 89.44 168 LEU A O 1
ATOM 1317 N N . ASN A 1 169 ? -2.671 -1.715 -2.200 1.00 87.06 169 ASN A N 1
ATOM 1318 C CA . ASN A 1 169 ? -2.190 -1.474 -0.838 1.00 87.06 169 ASN A CA 1
ATOM 1319 C C . ASN A 1 169 ? -1.207 -2.555 -0.391 1.00 87.06 169 ASN A C 1
ATOM 1321 O O . ASN A 1 169 ? -0.240 -2.242 0.278 1.00 87.06 169 ASN A O 1
ATOM 1325 N N . TYR A 1 170 ? -1.416 -3.812 -0.775 1.00 87.69 170 TYR A N 1
ATOM 1326 C CA . TYR A 1 170 ? -0.476 -4.890 -0.483 1.00 87.69 170 TYR A CA 1
ATOM 1327 C C . TYR A 1 170 ? 0.887 -4.669 -1.160 1.00 87.69 170 TYR A C 1
ATOM 1329 O O . TYR A 1 170 ? 1.918 -4.831 -0.513 1.00 87.69 170 TYR A O 1
ATOM 1337 N N . LEU A 1 171 ? 0.898 -4.265 -2.437 1.00 86.25 171 LEU A N 1
ATOM 1338 C CA . LEU A 1 171 ? 2.137 -4.024 -3.189 1.00 86.25 171 LEU A CA 1
ATOM 1339 C C . LEU A 1 171 ? 2.843 -2.724 -2.789 1.00 86.25 171 LEU A C 1
ATOM 1341 O O . LEU A 1 171 ? 4.067 -2.665 -2.807 1.00 86.25 171 LEU A O 1
ATOM 1345 N N . ALA A 1 172 ? 2.089 -1.694 -2.404 1.00 78.25 172 ALA A N 1
ATOM 1346 C CA . ALA A 1 172 ? 2.629 -0.422 -1.920 1.00 78.25 172 ALA A CA 1
ATOM 1347 C C . ALA A 1 172 ? 3.095 -0.471 -0.460 1.00 78.25 172 ALA A C 1
ATOM 1349 O O . ALA A 1 172 ? 3.368 0.555 0.155 1.00 78.25 172 ALA A O 1
ATOM 1350 N N . VAL A 1 173 ? 3.186 -1.660 0.114 1.00 72.44 173 VAL A N 1
ATOM 1351 C CA . VAL A 1 173 ? 3.661 -1.873 1.471 1.00 72.44 173 VAL A CA 1
ATOM 1352 C C . VAL A 1 173 ? 4.975 -2.645 1.405 1.00 72.44 173 VAL A C 1
ATOM 1354 O O . VAL A 1 173 ? 5.203 -3.409 0.471 1.00 72.44 173 VAL A O 1
ATOM 1357 N N . ASN A 1 174 ? 5.868 -2.432 2.378 1.00 61.31 174 ASN A N 1
ATOM 1358 C CA . ASN A 1 174 ? 7.254 -2.933 2.383 1.00 61.31 174 ASN A CA 1
ATOM 1359 C C . ASN A 1 174 ? 7.408 -4.471 2.279 1.00 61.31 174 ASN A C 1
ATOM 1361 O O . ASN A 1 174 ? 8.519 -4.986 2.257 1.00 61.31 174 ASN A O 1
ATOM 1365 N N . ASN A 1 175 ? 6.316 -5.231 2.193 1.00 64.50 175 ASN A N 1
ATOM 1366 C CA . ASN A 1 175 ? 6.365 -6.675 1.985 1.00 64.50 175 ASN A CA 1
ATOM 1367 C C . ASN A 1 175 ? 6.731 -7.080 0.549 1.00 64.50 175 ASN A C 1
ATOM 1369 O O . ASN A 1 175 ? 6.872 -8.273 0.287 1.00 64.50 175 ASN A O 1
ATOM 1373 N N . TYR A 1 176 ? 6.910 -6.127 -0.375 1.00 79.88 176 TYR A N 1
ATOM 1374 C CA . TYR A 1 176 ? 7.438 -6.429 -1.705 1.00 79.88 176 TYR A CA 1
ATOM 1375 C C . TYR A 1 176 ? 8.469 -5.399 -2.214 1.00 79.88 176 TYR A C 1
ATOM 1377 O O . TYR A 1 176 ? 8.175 -4.632 -3.132 1.00 79.88 176 TYR A O 1
ATOM 1385 N N . PRO A 1 177 ? 9.702 -5.392 -1.659 1.00 86.62 177 PRO A N 1
ATOM 1386 C CA . PRO A 1 177 ? 10.786 -4.486 -2.070 1.00 86.62 177 PRO A CA 1
ATOM 1387 C C . PRO A 1 177 ? 11.062 -4.499 -3.576 1.00 86.62 177 PRO A C 1
ATOM 1389 O O . PRO A 1 177 ? 11.310 -3.463 -4.190 1.00 86.62 177 PRO A O 1
ATOM 1392 N N . GLU A 1 178 ? 10.942 -5.684 -4.175 1.00 87.50 178 GLU A N 1
ATOM 1393 C CA . GLU A 1 178 ? 11.115 -5.942 -5.602 1.00 87.50 178 GLU A CA 1
ATOM 1394 C C . GLU A 1 178 ? 10.296 -5.000 -6.486 1.00 87.50 178 GLU A C 1
ATOM 1396 O O . GLU A 1 178 ? 10.768 -4.590 -7.541 1.00 87.50 178 GLU A O 1
ATOM 1401 N N . PHE A 1 179 ? 9.095 -4.610 -6.055 1.00 88.00 179 PHE A N 1
ATOM 1402 C CA . PHE A 1 179 ? 8.272 -3.669 -6.802 1.00 88.00 179 PHE A CA 1
ATOM 1403 C C . PHE A 1 179 ? 8.931 -2.296 -6.944 1.00 88.00 179 PHE A C 1
ATOM 1405 O O . PHE A 1 179 ? 9.022 -1.779 -8.055 1.00 88.00 179 PHE A O 1
ATOM 1412 N N . TYR A 1 180 ? 9.422 -1.723 -5.845 1.00 89.31 180 TYR A N 1
ATOM 1413 C CA . TYR A 1 180 ? 10.077 -0.413 -5.856 1.00 89.31 180 TYR A CA 1
ATOM 1414 C C . TYR A 1 180 ? 11.374 -0.448 -6.650 1.00 89.31 180 TYR A C 1
ATOM 1416 O O . TYR A 1 180 ? 11.636 0.442 -7.454 1.00 89.31 180 TYR A O 1
ATOM 1424 N N . LEU A 1 181 ? 12.162 -1.503 -6.442 1.00 91.94 181 LEU A N 1
ATOM 1425 C CA . LEU A 1 181 ? 13.446 -1.687 -7.102 1.00 91.94 181 LEU A CA 1
ATOM 1426 C C . LEU A 1 181 ? 13.287 -1.874 -8.612 1.00 91.94 181 LEU A C 1
ATOM 1428 O O . LEU A 1 181 ? 13.985 -1.221 -9.382 1.00 91.94 181 LEU A O 1
ATOM 1432 N N . ASN A 1 182 ? 12.337 -2.706 -9.043 1.00 92.31 182 ASN A N 1
ATOM 1433 C CA . ASN A 1 182 ? 12.081 -2.925 -10.465 1.00 92.31 182 ASN A CA 1
ATOM 1434 C C . ASN A 1 182 ? 11.441 -1.695 -11.116 1.00 92.31 182 ASN A C 1
ATOM 1436 O O . ASN A 1 182 ? 11.781 -1.371 -12.246 1.00 92.31 182 ASN A O 1
ATOM 1440 N N . ALA A 1 183 ? 10.564 -0.970 -10.415 1.00 92.44 183 ALA A N 1
ATOM 1441 C CA . ALA A 1 183 ? 10.019 0.283 -10.929 1.00 92.44 183 ALA A CA 1
ATOM 1442 C C . ALA A 1 183 ? 11.110 1.354 -11.106 1.00 92.44 183 ALA A C 1
ATOM 1444 O O . ALA A 1 183 ? 11.138 2.026 -12.135 1.00 92.44 183 ALA A O 1
ATOM 1445 N N . ALA A 1 184 ? 12.023 1.495 -10.139 1.00 94.00 184 ALA A N 1
ATOM 1446 C CA . ALA A 1 184 ? 13.142 2.429 -10.240 1.00 94.00 184 ALA A CA 1
ATOM 1447 C C . ALA A 1 184 ? 14.107 2.045 -11.377 1.00 94.00 184 ALA A C 1
ATOM 1449 O O . ALA A 1 184 ? 14.546 2.914 -12.128 1.00 94.00 184 ALA A O 1
ATOM 1450 N N . ASP A 1 185 ? 14.393 0.752 -11.544 1.00 93.75 185 ASP A N 1
ATOM 1451 C CA . ASP A 1 185 ? 15.230 0.238 -12.631 1.00 93.75 185 ASP A CA 1
ATOM 1452 C C . ASP A 1 185 ? 14.574 0.383 -14.016 1.00 93.75 185 ASP A C 1
ATOM 1454 O O . ASP A 1 185 ? 15.236 0.740 -14.991 1.00 93.75 185 ASP A O 1
ATOM 1458 N N . GLU A 1 186 ? 13.263 0.165 -14.136 1.00 93.75 186 GLU A N 1
ATOM 1459 C CA . GLU A 1 186 ? 12.544 0.355 -15.403 1.00 93.75 186 GLU A CA 1
ATOM 1460 C C . GLU A 1 186 ? 12.454 1.826 -15.822 1.00 93.75 186 GLU A C 1
ATOM 1462 O O . GLU A 1 186 ? 12.509 2.108 -17.021 1.00 93.75 186 GLU A O 1
ATOM 1467 N N . CYS A 1 187 ? 12.386 2.755 -14.865 1.00 93.81 187 CYS A N 1
ATOM 1468 C CA . CYS A 1 187 ? 12.405 4.191 -15.143 1.00 93.81 187 CYS A CA 1
ATOM 1469 C C . CYS A 1 187 ? 13.817 4.741 -15.411 1.00 93.81 187 CYS A C 1
ATOM 1471 O O . CYS A 1 187 ? 13.975 5.540 -16.330 1.00 93.81 187 CYS A O 1
ATOM 1473 N N . HIS A 1 188 ? 14.825 4.322 -14.630 1.00 94.50 188 HIS A N 1
ATOM 1474 C CA . HIS A 1 188 ? 16.125 5.014 -14.547 1.00 94.50 188 HIS A CA 1
ATOM 1475 C C . HIS A 1 188 ? 17.360 4.103 -14.576 1.00 94.50 188 HIS A C 1
ATOM 1477 O O . HIS A 1 188 ? 18.485 4.596 -14.463 1.00 94.50 188 HIS A O 1
ATOM 1483 N N . GLY A 1 189 ? 17.179 2.786 -14.655 1.00 92.38 189 GLY A N 1
ATOM 1484 C CA . GLY A 1 189 ? 18.281 1.828 -14.669 1.00 92.38 189 GLY A CA 1
ATOM 1485 C C . GLY A 1 189 ? 19.116 1.906 -15.944 1.00 92.38 189 GLY A C 1
ATOM 1486 O O . GLY A 1 189 ? 18.653 2.372 -16.988 1.00 92.38 189 GLY A O 1
ATOM 1487 N N . THR A 1 190 ? 20.344 1.404 -15.871 1.00 91.94 190 THR A N 1
ATOM 1488 C CA . THR A 1 190 ? 21.276 1.304 -17.001 1.00 91.94 190 THR A CA 1
ATOM 1489 C C . THR A 1 190 ? 21.566 -0.169 -17.281 1.00 91.94 190 THR A C 1
ATOM 1491 O O . THR A 1 190 ? 22.481 -0.740 -16.679 1.00 91.94 190 THR A O 1
ATOM 1494 N N . PRO A 1 191 ? 20.794 -0.823 -18.169 1.00 85.12 191 PRO A N 1
ATOM 1495 C CA . PRO A 1 191 ? 21.031 -2.219 -18.502 1.00 85.12 191 PRO A CA 1
ATOM 1496 C C . PRO A 1 191 ? 22.417 -2.420 -19.143 1.00 85.12 191 PRO A C 1
ATOM 1498 O O . PRO A 1 191 ? 22.917 -1.518 -19.823 1.00 85.12 191 PRO A O 1
ATOM 1501 N N . PRO A 1 192 ? 23.040 -3.604 -18.999 1.00 84.19 192 PRO A N 1
ATOM 1502 C CA . PRO A 1 192 ? 24.339 -3.882 -19.606 1.00 84.19 192 PRO A CA 1
ATOM 1503 C C . PRO A 1 192 ? 24.332 -3.657 -21.124 1.00 84.19 192 PRO A C 1
ATOM 1505 O O . PRO A 1 192 ? 23.528 -4.246 -21.844 1.00 84.19 192 PRO A O 1
ATOM 1508 N N . GLY A 1 193 ? 25.248 -2.816 -21.610 1.00 85.06 193 GLY A N 1
ATOM 1509 C CA . GLY A 1 193 ? 25.391 -2.520 -23.039 1.00 85.06 193 GLY A CA 1
ATOM 1510 C C . GLY A 1 193 ? 24.323 -1.588 -23.625 1.00 85.06 193 GLY A C 1
ATOM 1511 O O . GLY A 1 193 ? 24.295 -1.413 -24.841 1.00 85.06 193 GLY A O 1
ATOM 1512 N N . LEU A 1 194 ? 23.466 -0.982 -22.796 1.00 86.56 194 LEU A N 1
ATOM 1513 C CA . LEU A 1 194 ? 22.435 -0.028 -23.212 1.00 86.56 194 LEU A CA 1
ATOM 1514 C C . LEU A 1 194 ? 22.600 1.317 -22.481 1.00 86.56 194 LEU A C 1
ATOM 1516 O O . LEU A 1 194 ? 23.177 1.357 -21.392 1.00 86.56 194 LEU A O 1
ATOM 1520 N N . PRO A 1 195 ? 22.118 2.433 -23.065 1.00 88.50 195 PRO A N 1
ATOM 1521 C CA . PRO A 1 195 ? 22.080 3.711 -22.364 1.00 88.50 195 PRO A CA 1
ATOM 1522 C C . PRO A 1 195 ? 21.146 3.645 -21.150 1.00 88.50 195 PRO A C 1
ATOM 1524 O O . PRO A 1 195 ? 20.284 2.766 -21.047 1.00 88.50 195 PRO A O 1
ATOM 1527 N N . GLN A 1 196 ? 21.315 4.604 -20.240 1.00 91.38 196 GLN A N 1
ATOM 1528 C CA . GLN A 1 196 ? 20.406 4.778 -19.114 1.00 91.38 196 GLN A CA 1
ATOM 1529 C C . GLN A 1 196 ? 18.975 4.986 -19.620 1.00 91.38 196 GLN A C 1
ATOM 1531 O O . GLN A 1 196 ? 18.746 5.721 -20.583 1.00 91.38 196 GLN A O 1
ATOM 1536 N N . ARG A 1 197 ? 18.021 4.318 -18.974 1.00 92.38 197 ARG A N 1
ATOM 1537 C CA . ARG A 1 197 ? 16.599 4.458 -19.277 1.00 92.38 197 ARG A CA 1
ATOM 1538 C C . ARG A 1 197 ? 16.109 5.844 -18.874 1.00 92.38 197 ARG A C 1
ATOM 1540 O O . ARG A 1 197 ? 16.520 6.392 -17.854 1.00 92.38 197 ARG A O 1
ATOM 1547 N N . ASP A 1 198 ? 15.200 6.362 -19.685 1.00 94.00 198 ASP A N 1
ATOM 1548 C CA . ASP A 1 198 ? 14.427 7.563 -19.404 1.00 94.00 198 ASP A CA 1
ATOM 1549 C C . ASP A 1 198 ? 12.958 7.231 -19.662 1.00 94.00 198 ASP A C 1
ATOM 1551 O O . ASP A 1 198 ? 12.425 7.400 -20.761 1.00 94.00 198 ASP A O 1
ATOM 1555 N N . ALA A 1 199 ? 12.334 6.624 -18.660 1.00 94.81 199 ALA A N 1
ATOM 1556 C CA . ALA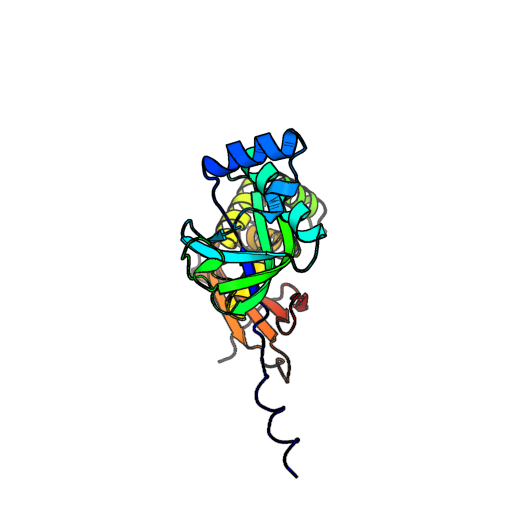 A 1 199 ? 10.948 6.199 -18.715 1.00 94.81 199 ALA A CA 1
ATOM 1557 C C . ALA A 1 199 ? 10.210 6.612 -17.444 1.00 94.81 199 ALA A C 1
ATOM 1559 O O . ALA A 1 199 ? 10.804 6.931 -16.416 1.00 94.81 199 ALA A O 1
ATOM 1560 N N . PHE A 1 200 ? 8.884 6.575 -17.503 1.00 92.50 200 PHE A N 1
ATOM 1561 C CA . PHE A 1 200 ? 8.042 6.849 -16.348 1.00 92.50 200 PHE A CA 1
ATOM 1562 C C . PHE A 1 200 ? 6.915 5.831 -16.227 1.00 92.50 200 PHE A C 1
ATOM 1564 O O . PHE A 1 200 ? 6.388 5.325 -17.222 1.00 92.50 200 PHE A O 1
ATOM 1571 N N . LEU A 1 201 ? 6.496 5.566 -14.985 1.00 92.31 201 LEU A N 1
ATOM 1572 C CA . LEU A 1 201 ? 5.274 4.815 -14.718 1.00 92.31 201 LEU A CA 1
ATOM 1573 C C . LEU A 1 201 ? 4.076 5.624 -15.232 1.00 92.31 201 LEU A C 1
ATOM 1575 O O . LEU A 1 201 ? 3.682 6.628 -14.637 1.00 92.31 201 LEU A O 1
ATOM 1579 N N . SER A 1 202 ? 3.530 5.171 -16.352 1.00 93.00 202 SER A N 1
ATOM 1580 C CA . SER A 1 202 ? 2.476 5.829 -17.129 1.00 93.00 202 SER A CA 1
ATOM 1581 C C . SER A 1 202 ? 1.079 5.279 -16.841 1.00 93.00 202 SER A C 1
ATOM 1583 O O . SER A 1 202 ? 0.085 5.958 -17.086 1.00 93.00 202 SER A O 1
ATOM 1585 N N . GLY A 1 203 ? 0.980 4.071 -16.281 1.00 91.88 203 GLY A N 1
ATOM 1586 C CA . GLY A 1 203 ? -0.305 3.469 -15.953 1.00 91.88 203 GLY A CA 1
ATOM 1587 C C . GLY A 1 203 ? -0.202 2.328 -14.952 1.00 91.88 203 GLY A C 1
ATOM 1588 O O . GLY A 1 203 ? 0.788 1.596 -14.920 1.00 91.88 203 GLY A O 1
ATOM 1589 N N . VAL A 1 204 ? -1.260 2.180 -14.152 1.00 93.19 204 VAL A N 1
ATOM 1590 C CA . VAL A 1 204 ? -1.477 1.025 -13.278 1.00 93.19 204 VAL A CA 1
ATOM 1591 C C . VAL A 1 204 ? -2.896 0.511 -13.482 1.00 93.19 204 VAL A C 1
ATOM 1593 O O . VAL A 1 204 ? -3.876 1.166 -13.111 1.00 93.19 204 VAL A O 1
ATOM 1596 N N . GLU A 1 205 ? -3.004 -0.678 -14.058 1.00 94.31 205 GLU A N 1
ATOM 1597 C CA . GLU A 1 205 ? -4.263 -1.378 -14.283 1.00 94.31 205 GLU A CA 1
ATOM 1598 C C . GLU A 1 205 ? -4.368 -2.553 -13.311 1.00 94.31 205 GLU A C 1
ATOM 1600 O O . GLU A 1 205 ? -3.388 -3.243 -13.048 1.00 94.31 205 GLU A O 1
ATOM 1605 N N . VAL A 1 206 ? -5.563 -2.803 -12.778 1.00 94.44 206 VAL A N 1
ATOM 1606 C CA . VAL A 1 206 ? -5.823 -4.019 -12.002 1.00 94.44 206 VAL A CA 1
ATOM 1607 C C . VAL A 1 206 ? -6.989 -4.746 -12.634 1.00 94.44 206 VAL A C 1
ATOM 1609 O O . VAL A 1 206 ? -8.088 -4.196 -12.703 1.00 94.44 206 VAL A O 1
ATOM 1612 N N . ARG A 1 207 ? -6.757 -5.988 -13.058 1.00 93.81 207 ARG A N 1
ATOM 1613 C CA . ARG A 1 207 ? -7.784 -6.854 -13.646 1.00 93.81 207 ARG A CA 1
ATOM 1614 C C . ARG A 1 207 ? -7.885 -8.166 -12.891 1.00 93.81 207 ARG A C 1
ATOM 1616 O O . ARG A 1 207 ? -6.920 -8.625 -12.286 1.00 93.81 207 ARG A O 1
ATOM 1623 N N . ARG A 1 208 ? -9.055 -8.800 -12.946 1.00 92.12 208 ARG A N 1
ATOM 1624 C CA . ARG A 1 208 ? -9.194 -10.178 -12.463 1.00 92.12 208 ARG A CA 1
ATOM 1625 C C . ARG A 1 208 ? -8.337 -11.105 -13.3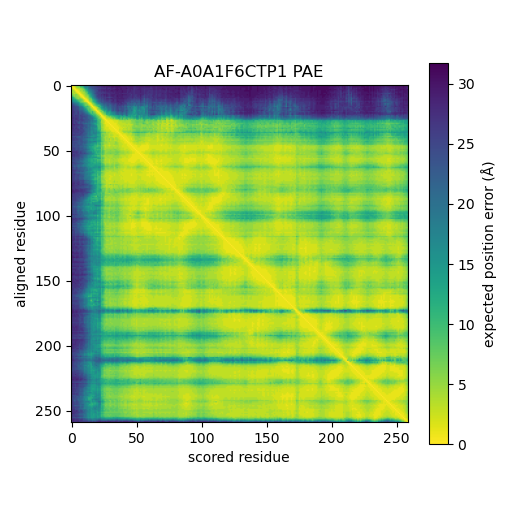12 1.00 92.12 208 ARG A C 1
ATOM 1627 O O . ARG A 1 208 ? -8.342 -11.007 -14.539 1.00 92.12 208 ARG A O 1
ATOM 1634 N N . SER A 1 209 ? -7.627 -12.008 -12.651 1.00 88.50 209 SER A N 1
ATOM 1635 C CA . SER A 1 209 ? -6.807 -12.990 -13.340 1.00 88.50 209 SER A CA 1
ATOM 1636 C C . SER A 1 209 ? -7.679 -14.076 -13.965 1.00 88.50 209 SER A C 1
ATOM 1638 O O . SER A 1 209 ? -8.671 -14.515 -13.381 1.00 88.50 209 SER A O 1
ATOM 1640 N N . ARG A 1 210 ? -7.269 -14.592 -15.129 1.00 79.94 210 ARG A N 1
ATOM 1641 C CA . ARG A 1 210 ? -7.908 -15.767 -15.755 1.00 79.94 210 ARG A CA 1
ATOM 1642 C C . ARG A 1 210 ? -7.791 -17.029 -14.890 1.00 79.94 210 ARG A C 1
ATOM 1644 O O . ARG A 1 210 ? -8.552 -17.969 -15.073 1.00 79.94 210 ARG A O 1
ATOM 1651 N N . GLN A 1 211 ? -6.864 -17.034 -13.932 1.00 76.44 211 GLN A N 1
ATOM 1652 C CA . GLN A 1 211 ? -6.616 -18.140 -13.003 1.00 76.44 211 GLN A CA 1
ATOM 1653 C C . GLN A 1 211 ? -7.427 -18.024 -11.700 1.00 76.44 211 GLN A C 1
ATOM 1655 O O . GLN A 1 211 ? -7.186 -18.778 -10.763 1.00 76.44 211 GLN A O 1
ATOM 1660 N N . SER A 1 212 ? -8.370 -17.076 -11.612 1.00 74.44 212 SER A N 1
ATOM 1661 C CA . SER A 1 212 ? -9.041 -16.746 -10.349 1.00 74.44 212 SER A CA 1
ATOM 1662 C C . SER A 1 212 ? -9.899 -17.883 -9.781 1.00 74.44 212 SER A C 1
ATOM 1664 O O . SER A 1 212 ? -9.990 -17.972 -8.567 1.00 74.44 212 SER A O 1
ATOM 1666 N N . GLY A 1 213 ? -10.472 -18.793 -10.581 1.00 81.19 213 GLY A N 1
ATOM 1667 C CA . GLY A 1 213 ? -11.277 -19.912 -10.055 1.00 81.19 213 GLY A CA 1
ATOM 1668 C C . GLY A 1 213 ? -12.284 -19.474 -8.973 1.00 81.19 213 GLY A C 1
ATOM 1669 O O . GLY A 1 213 ? -12.974 -18.472 -9.141 1.00 81.19 213 GLY A O 1
ATOM 1670 N N . ALA A 1 214 ? -12.327 -20.193 -7.845 1.00 85.38 214 ALA A N 1
ATOM 1671 C CA . ALA A 1 214 ? -13.103 -19.816 -6.649 1.00 85.38 214 ALA A CA 1
ATOM 1672 C C . ALA A 1 214 ? -12.435 -18.736 -5.771 1.00 85.38 214 ALA A C 1
ATOM 1674 O O . ALA A 1 214 ? -13.035 -18.237 -4.821 1.00 85.38 214 ALA A O 1
ATOM 1675 N N . ARG A 1 215 ? -11.183 -18.388 -6.063 1.00 91.06 215 ARG A N 1
ATOM 1676 C CA . ARG A 1 215 ? -10.417 -17.362 -5.359 1.00 91.06 215 ARG A CA 1
ATOM 1677 C C . ARG A 1 215 ? -10.600 -16.000 -6.019 1.00 91.06 215 ARG A C 1
ATOM 1679 O O . ARG A 1 215 ? -11.122 -15.876 -7.125 1.00 91.06 215 ARG A O 1
ATOM 1686 N N . ARG A 1 216 ? -10.167 -14.947 -5.337 1.00 92.25 216 ARG A N 1
ATOM 1687 C CA . ARG A 1 216 ? -10.100 -13.578 -5.859 1.00 92.25 216 ARG A CA 1
ATOM 1688 C C . ARG A 1 216 ? -8.648 -13.253 -6.160 1.00 92.25 216 ARG A C 1
ATOM 1690 O O . ARG A 1 216 ? -7.931 -12.748 -5.304 1.00 92.25 216 ARG A O 1
ATOM 1697 N N . ILE A 1 217 ? -8.212 -13.575 -7.372 1.00 95.00 217 ILE A N 1
ATOM 1698 C CA . ILE A 1 217 ? -6.841 -13.347 -7.825 1.00 95.00 217 ILE A CA 1
ATOM 1699 C C . ILE A 1 217 ? -6.858 -12.230 -8.860 1.00 95.00 217 ILE A C 1
ATOM 1701 O O . ILE A 1 217 ? -7.640 -12.264 -9.815 1.00 95.00 217 ILE A O 1
ATOM 1705 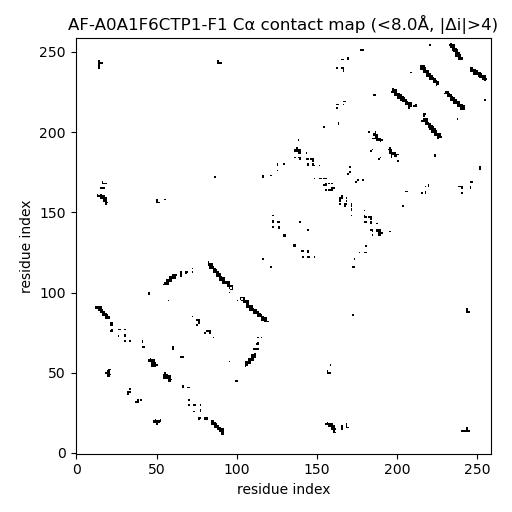N N . VAL A 1 218 ? -5.991 -11.239 -8.681 1.00 95.38 218 VAL A N 1
ATOM 1706 C CA . VAL A 1 218 ? -5.885 -10.092 -9.583 1.00 95.38 218 VAL A CA 1
ATOM 1707 C C . VAL A 1 218 ? -4.475 -9.952 -10.137 1.00 95.38 218 VAL A C 1
ATOM 1709 O O . VAL A 1 218 ? -3.490 -10.206 -9.445 1.00 95.38 218 VAL A O 1
ATOM 1712 N N . ASP A 1 219 ? -4.400 -9.536 -11.395 1.00 95.56 219 ASP A N 1
ATOM 1713 C CA . ASP A 1 219 ? -3.175 -9.098 -12.048 1.00 95.56 219 ASP A CA 1
ATOM 1714 C C . ASP A 1 219 ? -3.097 -7.572 -11.911 1.00 95.56 219 ASP A C 1
ATOM 1716 O O . ASP A 1 219 ? -4.000 -6.859 -12.360 1.00 95.56 219 ASP A O 1
ATOM 1720 N N . VAL A 1 220 ? -2.036 -7.077 -11.275 1.00 94.25 220 VAL A N 1
ATOM 1721 C CA . VAL A 1 220 ? -1.688 -5.653 -11.225 1.00 94.25 220 VAL A CA 1
ATOM 1722 C C . VAL A 1 220 ? -0.650 -5.403 -12.308 1.00 94.25 220 VAL A C 1
ATOM 1724 O O . VAL A 1 220 ? 0.465 -5.905 -12.204 1.00 94.25 220 VAL A O 1
ATOM 1727 N N . ILE A 1 221 ? -1.026 -4.669 -13.353 1.00 95.38 221 ILE A N 1
ATOM 1728 C CA . ILE A 1 221 ? -0.191 -4.378 -14.517 1.00 95.38 221 ILE A CA 1
ATOM 1729 C C . ILE A 1 221 ? 0.325 -2.950 -14.428 1.00 95.38 221 ILE A C 1
ATOM 1731 O O . ILE A 1 221 ? -0.448 -1.999 -14.316 1.00 95.38 221 ILE A O 1
ATOM 1735 N N . PHE A 1 222 ? 1.637 -2.816 -14.532 1.00 94.19 222 PHE A N 1
ATOM 1736 C CA . PHE A 1 222 ? 2.372 -1.565 -14.559 1.00 94.19 222 PHE A CA 1
ATOM 1737 C C . PHE A 1 222 ? 2.820 -1.290 -15.989 1.00 94.19 222 PHE A C 1
ATOM 1739 O O . PHE A 1 222 ? 3.415 -2.160 -16.624 1.00 94.19 222 PHE A O 1
ATOM 1746 N N . ALA A 1 223 ? 2.537 -0.092 -16.492 1.00 95.69 223 ALA A N 1
ATOM 1747 C CA . ALA A 1 223 ? 2.951 0.353 -17.815 1.00 95.69 223 ALA A CA 1
ATOM 1748 C C . ALA A 1 223 ? 4.005 1.457 -17.692 1.00 95.69 223 ALA A C 1
ATOM 1750 O O . ALA A 1 223 ? 3.734 2.516 -17.121 1.00 95.69 223 ALA A O 1
ATOM 1751 N N . PHE A 1 224 ? 5.180 1.230 -18.266 1.00 95.81 224 PHE A N 1
ATOM 1752 C CA . PHE A 1 224 ? 6.285 2.181 -18.319 1.00 95.81 224 PHE A CA 1
ATOM 1753 C C . PHE A 1 224 ? 6.426 2.699 -19.741 1.00 95.81 224 PHE A C 1
ATOM 1755 O O . PHE A 1 224 ? 6.614 1.906 -20.663 1.00 95.81 224 PHE A O 1
ATOM 1762 N N . THR A 1 225 ? 6.313 4.013 -19.911 1.00 96.62 225 THR A N 1
ATOM 1763 C CA . THR A 1 225 ? 6.466 4.663 -21.216 1.00 96.62 225 THR A CA 1
ATOM 1764 C C . THR A 1 225 ? 7.837 5.312 -21.282 1.00 96.62 225 THR A C 1
ATOM 1766 O O . THR A 1 225 ? 8.201 6.075 -20.389 1.00 96.62 225 THR A O 1
ATOM 1769 N N . ASP A 1 226 ? 8.593 4.979 -22.321 1.00 94.50 226 ASP A N 1
ATOM 1770 C CA . ASP A 1 226 ? 9.881 5.594 -22.626 1.00 94.50 226 ASP A CA 1
ATOM 1771 C C . ASP A 1 226 ? 9.682 7.011 -23.191 1.00 94.50 226 ASP A C 1
ATOM 1773 O O . ASP A 1 226 ? 8.925 7.197 -24.146 1.00 94.50 226 ASP A O 1
ATOM 1777 N N . ASN A 1 227 ? 10.348 8.009 -22.606 1.00 93.56 227 ASN A N 1
ATOM 1778 C CA . ASN A 1 227 ? 10.184 9.419 -22.971 1.00 93.56 227 ASN A CA 1
ATOM 1779 C C . ASN A 1 227 ? 10.693 9.737 -24.383 1.00 93.56 227 ASN A C 1
ATOM 1781 O O . ASN A 1 227 ? 10.181 10.649 -25.029 1.00 93.56 227 ASN A O 1
ATOM 1785 N N . ASN A 1 228 ? 11.674 8.981 -24.881 1.00 91.50 228 ASN A N 1
ATOM 1786 C CA . ASN A 1 228 ? 12.328 9.257 -26.159 1.00 91.50 228 ASN A CA 1
ATOM 1787 C C . ASN A 1 228 ? 11.643 8.543 -27.327 1.00 91.50 228 ASN A C 1
ATOM 1789 O O . ASN A 1 228 ? 11.592 9.062 -28.440 1.00 91.50 228 ASN A O 1
ATOM 1793 N N . THR A 1 229 ? 11.118 7.343 -27.084 1.00 92.25 229 THR A N 1
ATOM 1794 C CA . THR A 1 229 ? 10.583 6.462 -28.134 1.00 92.25 229 THR A CA 1
ATOM 1795 C C . THR A 1 229 ? 9.074 6.254 -28.052 1.00 92.25 229 THR A C 1
ATOM 1797 O O . THR A 1 229 ? 8.490 5.705 -28.983 1.00 92.25 229 THR A O 1
ATOM 1800 N N . SER A 1 230 ? 8.428 6.664 -26.953 1.00 92.12 230 SER A N 1
ATOM 1801 C CA . SER A 1 230 ? 7.020 6.356 -26.641 1.00 92.12 230 SER A CA 1
ATOM 1802 C C . SER A 1 230 ? 6.697 4.854 -26.597 1.00 92.12 230 SER A C 1
ATOM 1804 O O . SER A 1 230 ? 5.527 4.465 -26.589 1.00 92.12 230 SER A O 1
ATOM 1806 N N . VAL A 1 231 ? 7.714 3.985 -26.551 1.00 93.81 231 VAL A N 1
ATOM 1807 C CA . VAL A 1 231 ? 7.531 2.538 -26.410 1.00 93.81 231 VAL A CA 1
ATOM 1808 C C . VAL A 1 231 ? 7.033 2.234 -25.001 1.00 93.81 231 VAL A C 1
ATOM 1810 O O . VAL A 1 231 ? 7.618 2.676 -24.010 1.00 93.81 231 VAL A O 1
ATOM 1813 N N . VAL A 1 232 ? 5.965 1.437 -24.913 1.00 95.88 232 VAL A N 1
ATOM 1814 C CA . VAL A 1 232 ? 5.368 1.019 -23.642 1.00 95.88 232 VAL A CA 1
ATOM 1815 C C . VAL A 1 232 ? 5.822 -0.393 -23.292 1.00 95.88 232 VAL A C 1
ATOM 1817 O O . VAL A 1 232 ? 5.512 -1.352 -23.998 1.00 95.88 232 VAL A O 1
ATOM 1820 N N . ARG A 1 233 ? 6.516 -0.534 -22.162 1.00 95.75 233 ARG A N 1
ATOM 1821 C CA . ARG A 1 233 ? 6.835 -1.826 -21.544 1.00 95.75 233 ARG A CA 1
ATOM 1822 C C . ARG A 1 233 ? 5.853 -2.099 -20.418 1.00 95.75 233 ARG A C 1
ATOM 1824 O O . ARG A 1 233 ? 5.583 -1.219 -19.601 1.00 95.75 233 ARG A O 1
ATOM 1831 N N . LYS A 1 234 ? 5.313 -3.315 -20.366 1.00 97.00 234 LYS A N 1
ATOM 1832 C CA . LYS A 1 234 ? 4.362 -3.715 -19.330 1.00 97.00 234 LYS A CA 1
ATOM 1833 C C . LYS A 1 234 ? 4.921 -4.855 -18.497 1.00 97.00 234 LYS A C 1
ATOM 1835 O O . LYS A 1 234 ? 5.488 -5.808 -19.024 1.00 97.00 234 LYS A O 1
ATOM 1840 N N . PHE A 1 235 ? 4.700 -4.765 -17.196 1.00 95.94 235 PHE A N 1
ATOM 1841 C CA . PHE A 1 235 ? 4.996 -5.817 -16.231 1.00 95.94 235 PHE A CA 1
ATOM 1842 C C . PHE A 1 235 ? 3.765 -6.066 -15.385 1.00 95.94 235 PHE A C 1
ATOM 1844 O O . PHE A 1 235 ? 2.933 -5.176 -15.227 1.00 95.94 235 PHE A O 1
ATOM 1851 N N . PHE A 1 236 ? 3.638 -7.260 -14.829 1.00 95.31 236 PHE A N 1
ATOM 1852 C CA . PHE A 1 236 ? 2.567 -7.559 -13.899 1.00 95.31 236 PHE A CA 1
ATOM 1853 C C . PHE A 1 236 ? 3.064 -8.290 -12.664 1.00 95.31 236 PHE A C 1
ATOM 1855 O O . PHE A 1 236 ? 4.077 -8.988 -12.678 1.00 95.31 236 PHE A O 1
ATOM 1862 N N . VAL A 1 237 ? 2.298 -8.122 -11.595 1.00 94.44 237 VAL A N 1
ATOM 1863 C CA . VAL A 1 237 ? 2.387 -8.903 -10.368 1.00 94.44 237 VAL A CA 1
ATOM 1864 C C . VAL A 1 237 ? 1.010 -9.498 -10.116 1.00 94.44 237 VAL A C 1
ATOM 1866 O O . VAL A 1 237 ? -0.003 -8.810 -10.263 1.00 94.44 237 VAL A O 1
ATOM 1869 N N . ARG A 1 238 ? 0.956 -10.773 -9.731 1.00 94.75 238 ARG A N 1
ATOM 1870 C CA . ARG A 1 238 ? -0.304 -11.441 -9.401 1.00 94.75 238 ARG A CA 1
ATOM 1871 C C . ARG A 1 238 ? -0.458 -11.568 -7.899 1.00 94.75 238 ARG A C 1
ATOM 1873 O O . ARG A 1 238 ? 0.424 -12.108 -7.232 1.00 94.75 238 ARG A O 1
ATOM 1880 N N . VAL A 1 239 ? -1.600 -11.120 -7.391 1.00 93.75 239 VAL A N 1
ATOM 1881 C CA . VAL A 1 239 ? -1.907 -11.097 -5.959 1.00 93.75 239 VAL A CA 1
ATOM 1882 C C . VAL A 1 239 ? -3.204 -11.856 -5.706 1.00 93.75 239 VAL A C 1
ATOM 1884 O O . VAL A 1 239 ? -4.224 -11.590 -6.348 1.00 93.75 239 VAL A O 1
ATOM 1887 N N . ASP A 1 240 ? -3.172 -12.792 -4.761 1.00 93.56 240 ASP A N 1
ATOM 1888 C CA . ASP A 1 240 ? -4.377 -13.392 -4.195 1.00 93.56 240 ASP A CA 1
ATOM 1889 C C . ASP A 1 240 ? -4.887 -12.467 -3.086 1.00 93.56 240 ASP A C 1
ATOM 1891 O O . ASP A 1 240 ? -4.194 -12.197 -2.105 1.00 93.56 240 ASP A O 1
ATOM 1895 N N . VAL A 1 241 ? -6.099 -11.949 -3.268 1.00 92.81 241 VAL A N 1
ATOM 1896 C CA . VAL A 1 241 ? -6.807 -11.096 -2.313 1.00 92.81 241 VAL A CA 1
ATOM 1897 C C . VAL A 1 241 ? -8.051 -11.811 -1.778 1.00 92.81 241 VAL A C 1
ATOM 1899 O O . VAL A 1 241 ? -9.012 -11.179 -1.363 1.00 92.81 241 VAL A O 1
ATOM 1902 N N . THR A 1 242 ? -8.099 -13.138 -1.782 1.00 91.56 242 THR A N 1
ATOM 1903 C CA . THR A 1 242 ? -9.267 -13.882 -1.284 1.00 91.56 242 THR A CA 1
ATOM 1904 C C . THR A 1 242 ? -9.444 -13.681 0.207 1.00 91.56 242 THR A C 1
ATOM 1906 O O . THR A 1 242 ? -10.528 -13.320 0.663 1.00 91.56 242 THR A O 1
ATOM 1909 N N . GLU A 1 243 ? -8.361 -13.868 0.947 1.00 88.81 243 GLU A N 1
ATOM 1910 C CA . GLU A 1 243 ? -8.367 -13.843 2.400 1.00 88.81 243 GLU A CA 1
ATOM 1911 C C . GLU A 1 243 ? -7.973 -12.481 2.945 1.00 88.81 243 GLU A C 1
ATOM 1913 O O . GLU A 1 243 ? -7.555 -11.593 2.207 1.00 88.81 243 GLU A O 1
ATOM 1918 N N . ARG A 1 244 ? -8.084 -12.318 4.265 1.00 84.00 244 ARG A N 1
ATOM 1919 C CA . ARG A 1 244 ? -7.711 -11.087 4.977 1.00 84.00 244 ARG A CA 1
ATOM 1920 C C . ARG A 1 244 ? -6.297 -10.605 4.662 1.00 84.00 244 ARG A C 1
ATOM 1922 O O . ARG A 1 244 ? -6.104 -9.404 4.499 1.00 84.00 244 ARG A O 1
ATOM 1929 N N . PHE A 1 245 ? -5.355 -11.537 4.565 1.00 86.44 245 PHE A N 1
ATOM 1930 C CA . PHE A 1 245 ? -3.943 -11.281 4.309 1.00 86.44 245 PHE A CA 1
ATOM 1931 C C . PHE A 1 245 ? -3.624 -11.635 2.854 1.00 86.44 245 PHE A C 1
ATOM 1933 O O . PHE A 1 245 ? -3.558 -12.823 2.530 1.00 86.44 245 PHE A O 1
ATOM 1940 N N . PRO A 1 246 ? -3.466 -10.636 1.965 1.00 89.75 246 PRO A N 1
ATOM 1941 C CA . PRO A 1 246 ? -3.075 -10.902 0.592 1.00 89.75 246 PRO A CA 1
ATOM 1942 C C . PRO A 1 246 ? -1.676 -11.508 0.510 1.00 89.75 246 PRO A C 1
ATOM 1944 O O . PRO A 1 246 ? -0.832 -11.259 1.374 1.00 89.75 246 PRO A O 1
ATOM 1947 N N . PHE A 1 247 ? -1.418 -12.256 -0.559 1.00 89.56 247 PHE A N 1
ATOM 1948 C CA . PHE A 1 247 ? -0.091 -12.794 -0.842 1.00 89.56 247 PHE A CA 1
ATOM 1949 C C . PHE A 1 247 ? 0.203 -12.840 -2.346 1.00 89.56 247 PHE A C 1
ATOM 1951 O O . PHE A 1 247 ? -0.702 -12.868 -3.186 1.00 89.56 247 PHE A O 1
ATOM 1958 N N . LEU A 1 248 ? 1.493 -12.833 -2.686 1.00 92.50 248 LEU A N 1
ATOM 1959 C CA . LEU A 1 248 ? 1.980 -12.962 -4.058 1.00 92.50 248 LEU A CA 1
ATOM 1960 C C . LEU A 1 248 ? 1.728 -14.370 -4.597 1.00 92.50 248 LEU A C 1
ATOM 1962 O O . LEU A 1 248 ? 2.121 -15.360 -3.988 1.00 92.50 248 LEU A O 1
ATOM 1966 N N . VAL A 1 249 ? 1.134 -14.441 -5.784 1.00 93.94 249 VAL A N 1
ATOM 1967 C CA . VAL A 1 249 ? 0.986 -15.680 -6.563 1.00 93.94 249 VAL A CA 1
ATOM 1968 C C . VAL A 1 249 ? 2.041 -15.744 -7.659 1.00 93.94 249 VAL A C 1
ATOM 1970 O O . VAL A 1 249 ? 2.619 -16.795 -7.918 1.00 93.94 249 VAL A O 1
ATOM 1973 N N . THR A 1 250 ? 2.294 -14.617 -8.321 1.00 92.94 250 THR A N 1
ATOM 1974 C CA . THR A 1 250 ? 3.311 -14.497 -9.368 1.00 92.94 250 THR A CA 1
ATOM 1975 C C . THR A 1 250 ? 4.098 -13.222 -9.103 1.00 92.94 250 THR A C 1
ATOM 1977 O O . THR A 1 250 ? 3.475 -12.158 -9.003 1.00 92.94 250 THR A O 1
ATOM 1980 N N . PRO A 1 251 ? 5.432 -13.307 -8.962 1.00 93.56 251 PRO A N 1
ATOM 1981 C CA . PRO A 1 251 ? 6.261 -12.126 -8.791 1.00 93.56 251 PRO A CA 1
ATOM 1982 C C . PRO A 1 251 ? 6.286 -11.298 -10.081 1.00 93.56 251 PRO A C 1
ATOM 1984 O O . PRO A 1 251 ? 5.800 -11.729 -11.128 1.00 93.56 251 PRO A O 1
ATOM 1987 N N . TRP A 1 252 ? 6.877 -10.111 -9.992 1.00 93.12 252 TRP A N 1
ATOM 1988 C CA . TRP A 1 252 ? 7.143 -9.205 -11.101 1.00 93.12 252 TRP A CA 1
ATOM 1989 C C . TRP A 1 252 ? 7.608 -9.952 -12.351 1.00 93.12 252 TRP A C 1
ATOM 1991 O O . TRP A 1 252 ? 8.680 -10.553 -12.370 1.00 93.12 252 TRP A O 1
ATOM 2001 N N . SER A 1 253 ? 6.777 -9.916 -13.387 1.00 94.50 253 SER A N 1
ATOM 2002 C CA . SER A 1 253 ? 6.984 -10.651 -14.632 1.00 94.50 253 SER A CA 1
ATOM 2003 C C . SER A 1 253 ? 6.614 -9.777 -15.831 1.00 94.50 253 SER A C 1
ATOM 2005 O O . SER A 1 253 ? 5.733 -8.922 -15.702 1.00 94.50 253 SER A O 1
ATOM 2007 N N . PRO A 1 254 ? 7.235 -9.973 -17.008 1.00 95.50 254 PRO A N 1
ATOM 2008 C CA . PRO A 1 254 ? 6.817 -9.296 -18.232 1.00 95.50 254 PRO A CA 1
ATOM 2009 C C . PRO A 1 254 ? 5.339 -9.559 -18.533 1.00 95.50 254 PRO A C 1
ATOM 2011 O O . PRO A 1 254 ? 4.854 -10.681 -18.380 1.00 95.50 254 PRO A O 1
ATOM 2014 N N . TYR A 1 255 ? 4.624 -8.524 -18.963 1.00 94.44 255 TYR A N 1
ATOM 2015 C CA . TYR A 1 255 ? 3.232 -8.618 -19.381 1.00 94.44 255 TYR A CA 1
ATOM 2016 C C . TYR A 1 255 ? 3.121 -8.348 -20.881 1.00 94.44 255 TYR A C 1
ATOM 2018 O O . TYR A 1 255 ? 3.606 -7.329 -21.373 1.00 94.44 255 TYR A O 1
ATOM 2026 N N . TYR A 1 256 ? 2.423 -9.231 -21.590 1.00 91.12 256 TYR A N 1
ATOM 2027 C CA . TYR A 1 256 ? 2.146 -9.089 -23.014 1.00 91.12 256 TYR A CA 1
ATOM 2028 C C . TYR A 1 256 ? 0.644 -8.903 -23.215 1.00 91.12 256 T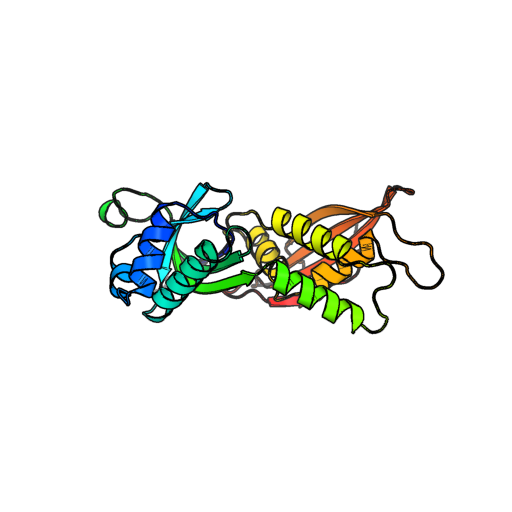YR A C 1
ATOM 2030 O O . TYR A 1 256 ? -0.162 -9.669 -22.684 1.00 91.12 256 TYR A O 1
ATOM 2038 N N . ASP A 1 257 ? 0.256 -7.870 -23.963 1.00 87.38 257 ASP A N 1
ATOM 2039 C CA . ASP A 1 257 ? -1.137 -7.717 -24.361 1.00 87.38 257 ASP A CA 1
ATOM 2040 C C . ASP A 1 257 ? -1.512 -8.857 -25.314 1.00 87.38 257 ASP A C 1
ATOM 2042 O O . ASP A 1 257 ? -0.827 -9.119 -26.301 1.00 87.38 257 ASP A O 1
ATOM 2046 N N . HIS A 1 258 ? -2.613 -9.534 -25.011 1.00 76.06 258 HIS A N 1
ATOM 2047 C CA . HIS A 1 258 ? -3.234 -10.485 -25.919 1.00 76.06 258 HIS A CA 1
ATOM 2048 C C . HIS A 1 258 ? -4.518 -9.835 -26.430 1.00 76.06 258 HIS A C 1
ATOM 2050 O O . HIS A 1 258 ? -5.415 -9.562 -25.628 1.00 76.06 258 HIS A O 1
ATOM 2056 N N . SER A 1 259 ? -4.544 -9.537 -27.730 1.00 49.88 259 SER A N 1
ATOM 2057 C CA . SER A 1 259 ? -5.723 -9.085 -28.480 1.00 49.88 259 SER A CA 1
ATOM 2058 C C . SER A 1 259 ? -6.806 -10.152 -28.524 1.00 49.88 259 SER A C 1
ATOM 2060 O O . SER A 1 259 ? -6.423 -11.330 -28.719 1.00 49.88 259 SER A O 1
#

Solvent-accessible surface area (backbone atoms only — not comparable to full-atom values): 14408 Å² total; per-residue (Å²): 145,86,73,83,76,73,74,78,76,75,84,74,80,59,43,24,35,36,43,36,65,78,83,53,81,69,50,54,60,51,41,53,41,45,75,72,67,48,60,71,53,62,78,76,54,77,45,63,49,28,40,91,83,38,82,58,30,34,57,40,56,74,54,79,66,41,49,53,44,50,49,52,52,50,42,46,36,64,78,38,67,90,37,50,43,41,36,39,33,25,39,60,56,60,66,39,54,52,83,77,48,84,55,49,75,33,38,26,27,44,26,80,46,63,48,74,41,50,49,67,63,46,50,53,49,49,49,53,53,39,65,71,37,88,78,52,60,40,71,52,48,68,69,43,44,51,49,30,51,51,57,40,47,58,71,28,70,46,79,6,74,42,70,60,37,31,49,39,38,54,54,55,32,88,88,36,60,64,55,42,52,50,51,18,38,62,22,34,14,36,54,92,96,49,74,65,39,57,29,41,87,72,45,79,48,70,43,78,36,94,82,19,82,98,52,46,27,34,34,41,33,41,31,33,32,27,76,89,75,67,51,72,50,39,32,29,35,28,32,37,51,61,52,69,73,62,46,82,74,39,71,85,36,85,47,77,91,80,133

Radius of gyration: 20.91 Å; Cα contacts (8 Å, |Δi|>4): 469; chains: 1; bounding box: 62×48×60 Å

Organism: Handelsmanbacteria sp. (strain RIFCSPLOWO2_12_FULL_64_10) (NCBI:txid1817868)

InterPro domains:
  IPR040483 PatG domain [PF18047] (36-76)
  IPR040636 PatG, C-terminal [PF18065] (140-255)

Sequence (259 aa):
MEVAQEIQRLDNPLANTVVLRKAEPRLLAVSNRLADGHFYLMRQLCWVLTINAVETYILQPRDSAGFEMIADAVQNSVASPNQYLDVVVGVRGPMAPPQMCRGLRLPIVMFDQIISFNREQNIDLLVFLGQGRVPPLVGVTRAHIEEALNRTTQVARNTGASDRHRALNYLAVNNYPEFYLNAADECHGTPPGLPQRDAFLSGVEVRRSRQSGARRIVDVIFAFTDNNTSVVRKFFVRVDVTERFPFLVTPWSPYYDHS

pLDDT: mean 82.28, std 17.64, range [27.02, 97.0]